Protein AF-A0A3G8M834-F1 (afdb_monomer_lite)

Sequence (206 aa):
MTRKPIHIEVAMPSGPAHYWREMMARPKGFTIREIALCSEGVAYKTVKRYVEFLKAGGFVVRIGAKRDGYALQAVYAVKKRQTKPPIKRPDPQRAPLTAREAMWNAIRALNQFTVIELAVSASTEERPVAQRTADHYVRALLHAGVLQTVSRPQTHEGHGSSPGVYRLVKSANTGPLAPKLCAAGFVFDPNSNRVIGDAVVSELRA

Secondary structure (DSSP, 8-state):
-PPPP-------S-HHHHHHHHHHT-TT-EEHHHHHHTSTT--HHHHHHHHHHHHHTTSEEEEEEEEETTEEEEEEEESS--SSPP-----TTTSPPPHHHHHHHHHHH-SSB-HHHHHHHH-BTTB---HHHHHHHHHHHHHTTSEEEEE--EEETTTEEEPPEEEE-GGG---SSPPEEPTTS-EEETTTTEEES---------

Structure (mmCIF, N/CA/C/O backbone):
data_AF-A0A3G8M834-F1
#
_entry.id   AF-A0A3G8M834-F1
#
loop_
_atom_site.group_PDB
_atom_site.id
_atom_site.type_symbol
_atom_site.label_atom_id
_atom_site.label_alt_id
_atom_site.label_comp_id
_atom_site.label_asym_id
_atom_site.label_entity_id
_atom_site.label_seq_id
_atom_site.pdbx_PDB_ins_code
_atom_site.Cartn_x
_atom_site.Cartn_y
_atom_site.Cartn_z
_atom_site.occupancy
_atom_site.B_iso_or_equiv
_atom_site.auth_seq_id
_atom_site.auth_comp_id
_atom_site.auth_asym_id
_atom_site.auth_atom_id
_atom_site.pdbx_PDB_model_num
ATOM 1 N N . MET A 1 1 ? -28.033 -22.707 -3.148 1.00 39.25 1 MET A N 1
ATOM 2 C CA . MET A 1 1 ? -26.907 -22.972 -4.073 1.00 39.25 1 MET A CA 1
ATOM 3 C C . MET A 1 1 ? -26.062 -21.711 -4.191 1.00 39.25 1 MET A C 1
ATOM 5 O O . MET A 1 1 ? -26.522 -20.731 -4.762 1.00 39.25 1 MET A O 1
ATOM 9 N N . THR A 1 2 ? -24.877 -21.687 -3.583 1.00 35.84 2 THR A N 1
ATOM 10 C CA . THR A 1 2 ? -23.957 -20.537 -3.584 1.00 35.84 2 THR A CA 1
ATOM 11 C C . THR A 1 2 ? -23.261 -20.436 -4.939 1.00 35.84 2 THR A C 1
ATOM 13 O O . THR A 1 2 ? -22.567 -21.362 -5.357 1.00 35.84 2 THR A O 1
ATOM 16 N N . ARG A 1 3 ? -23.472 -19.330 -5.662 1.00 39.59 3 ARG A N 1
ATOM 17 C CA . ARG A 1 3 ? -22.807 -19.097 -6.950 1.00 39.59 3 ARG A CA 1
ATOM 18 C C . ARG A 1 3 ? -21.319 -18.845 -6.707 1.00 39.59 3 ARG A C 1
ATOM 20 O O . ARG A 1 3 ? -20.954 -17.986 -5.909 1.00 39.59 3 ARG A O 1
ATOM 27 N N . LYS A 1 4 ? -20.473 -19.620 -7.387 1.00 36.22 4 LYS A N 1
ATOM 28 C CA . LYS A 1 4 ? -19.015 -19.481 -7.352 1.00 36.22 4 LYS A CA 1
ATOM 29 C C . LYS A 1 4 ? -18.646 -18.106 -7.935 1.00 36.22 4 LYS A C 1
ATOM 31 O O . LYS A 1 4 ? -19.138 -17.790 -9.020 1.00 36.22 4 LYS A O 1
ATOM 36 N N . PRO A 1 5 ? -17.840 -17.282 -7.246 1.00 41.97 5 PRO A N 1
ATOM 37 C CA . PRO A 1 5 ? -17.449 -15.979 -7.767 1.00 41.97 5 PRO A CA 1
ATOM 38 C C . PRO A 1 5 ? -16.699 -16.145 -9.093 1.00 41.97 5 PRO A C 1
ATOM 40 O O . PRO A 1 5 ? -15.819 -16.999 -9.221 1.00 41.97 5 PRO A O 1
ATOM 43 N N . ILE A 1 6 ? -17.077 -15.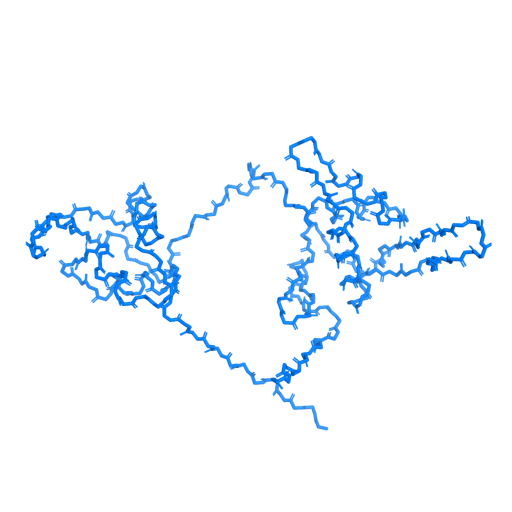338 -10.084 1.00 42.75 6 ILE A N 1
ATOM 44 C CA . ILE A 1 6 ? -16.408 -15.272 -11.383 1.00 42.75 6 ILE A CA 1
ATOM 45 C C . ILE A 1 6 ? -15.366 -14.163 -11.286 1.00 42.75 6 ILE A C 1
ATOM 47 O O . ILE A 1 6 ? -15.697 -12.991 -11.117 1.00 42.75 6 ILE A O 1
ATOM 51 N N . HIS A 1 7 ? -14.097 -14.545 -11.369 1.00 43.53 7 HIS A N 1
ATOM 52 C CA . HIS A 1 7 ? -12.990 -13.604 -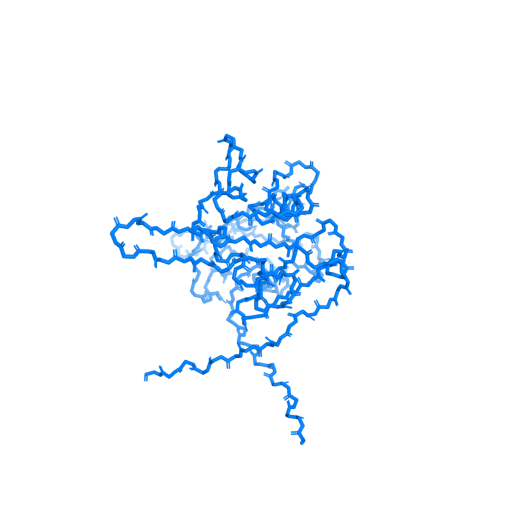11.442 1.00 43.53 7 HIS A CA 1
ATOM 53 C C . HIS A 1 7 ? -12.857 -13.119 -12.887 1.00 43.53 7 HIS A C 1
ATOM 55 O O . HIS A 1 7 ? -12.438 -13.879 -13.756 1.00 43.53 7 HIS A O 1
ATOM 61 N N . ILE A 1 8 ? -13.225 -11.863 -13.142 1.00 41.19 8 ILE A N 1
ATOM 62 C CA . ILE A 1 8 ? -12.969 -11.204 -14.425 1.00 41.19 8 ILE A CA 1
ATOM 63 C C . ILE A 1 8 ? -11.700 -10.372 -14.254 1.00 41.19 8 ILE A C 1
ATOM 65 O O . ILE A 1 8 ? -11.714 -9.304 -13.643 1.00 41.19 8 ILE A O 1
ATOM 69 N N . GLU A 1 9 ? -10.580 -10.891 -14.747 1.00 44.22 9 GLU A N 1
ATOM 70 C CA . GLU A 1 9 ? -9.310 -10.173 -14.756 1.00 44.22 9 GLU A CA 1
ATOM 71 C C . GLU A 1 9 ? -9.261 -9.290 -16.011 1.00 44.22 9 GLU A C 1
ATOM 73 O O . GLU A 1 9 ? -8.928 -9.744 -17.104 1.00 44.22 9 GLU A O 1
ATOM 78 N N . VAL A 1 10 ? -9.634 -8.014 -15.874 1.00 45.09 10 VAL A N 1
ATOM 79 C CA . VAL A 1 10 ? -9.429 -7.021 -16.939 1.00 45.09 10 VAL A CA 1
ATOM 80 C C . VAL A 1 10 ? -7.959 -6.610 -16.903 1.00 45.09 10 VAL A C 1
ATOM 82 O O . VAL A 1 10 ? -7.568 -5.648 -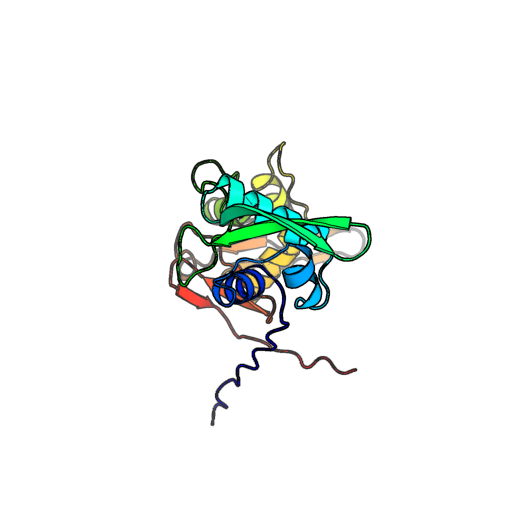16.239 1.00 45.09 10 VAL A O 1
ATOM 85 N N . ALA A 1 11 ? -7.111 -7.391 -17.567 1.00 55.41 11 ALA A N 1
ATOM 86 C CA . ALA A 1 11 ? -5.703 -7.063 -17.721 1.00 55.41 11 ALA A CA 1
ATOM 87 C C . ALA A 1 11 ? -5.554 -5.942 -18.757 1.00 55.41 11 ALA A C 1
ATOM 89 O O . ALA A 1 11 ? -5.342 -6.201 -19.939 1.00 55.41 11 ALA A O 1
ATOM 90 N N . MET A 1 12 ? -5.637 -4.687 -18.309 1.00 64.06 12 MET A N 1
ATOM 91 C CA . MET A 1 12 ? -5.131 -3.573 -19.110 1.00 64.06 12 MET A CA 1
ATOM 92 C C . MET A 1 12 ? -3.648 -3.850 -19.405 1.00 64.06 12 MET A C 1
ATOM 94 O O . MET A 1 12 ? -2.910 -4.188 -18.470 1.00 64.06 12 MET A O 1
ATOM 98 N N . PRO A 1 13 ? -3.180 -3.730 -20.659 1.00 80.19 13 PRO A N 1
ATOM 99 C CA . PRO A 1 13 ? -1.780 -3.943 -21.014 1.00 80.19 13 PRO A CA 1
ATOM 100 C C . PRO A 1 13 ? -0.932 -2.771 -20.494 1.00 80.19 13 PRO A C 1
ATOM 102 O O . PRO A 1 13 ? -0.476 -1.911 -21.241 1.00 80.19 13 PRO A O 1
ATOM 105 N N . SER A 1 14 ? -0.761 -2.682 -19.175 1.00 82.19 14 SER A N 1
ATOM 106 C CA . SER A 1 14 ? -0.067 -1.592 -18.494 1.00 82.19 14 SER A CA 1
ATOM 107 C C . SER A 1 14 ? 0.603 -2.059 -17.195 1.00 82.19 14 SER A C 1
ATOM 109 O O . SER A 1 14 ? 0.390 -3.164 -16.691 1.00 82.19 14 SER A O 1
ATOM 111 N N . GLY A 1 15 ? 1.491 -1.220 -16.660 1.00 87.56 15 GLY A N 1
ATOM 112 C CA . GLY A 1 15 ? 2.216 -1.490 -15.420 1.00 87.56 15 GLY A CA 1
ATOM 113 C C . GLY A 1 15 ? 3.437 -2.421 -15.555 1.00 87.56 15 GLY A C 1
ATOM 114 O O . GLY A 1 15 ? 3.719 -2.968 -16.622 1.00 87.56 15 GLY A O 1
ATOM 115 N N . PRO A 1 16 ? 4.199 -2.615 -14.456 1.00 90.31 16 PRO A N 1
ATOM 116 C CA . PRO A 1 16 ? 5.487 -3.319 -14.472 1.00 90.31 16 PRO A CA 1
ATOM 117 C C . PRO A 1 16 ? 5.443 -4.748 -15.025 1.00 90.31 16 PRO A C 1
ATOM 119 O O . PRO A 1 16 ? 6.388 -5.176 -15.683 1.00 90.31 16 PRO A O 1
ATOM 122 N N . ALA A 1 17 ? 4.358 -5.487 -14.770 1.00 89.62 17 ALA A N 1
ATOM 123 C CA . ALA A 1 17 ? 4.196 -6.852 -15.265 1.00 89.62 17 ALA A CA 1
ATOM 124 C C . ALA A 1 17 ? 4.075 -6.901 -16.793 1.00 89.62 17 ALA A C 1
ATOM 126 O O . ALA A 1 17 ? 4.702 -7.751 -17.427 1.00 89.62 17 ALA A O 1
ATOM 127 N N . HIS A 1 18 ? 3.320 -5.966 -17.375 1.00 91.25 18 HIS A N 1
ATOM 128 C CA . HIS A 1 18 ? 3.200 -5.811 -18.821 1.00 91.25 18 HIS A CA 1
ATOM 129 C C . HIS A 1 18 ? 4.530 -5.386 -19.444 1.00 91.25 18 HIS A C 1
ATOM 131 O O . HIS A 1 18 ? 5.063 -6.089 -20.299 1.00 91.25 18 HIS A O 1
ATOM 137 N N . TYR A 1 19 ? 5.137 -4.308 -18.933 1.00 94.50 19 TYR A N 1
ATOM 138 C CA . TYR A 1 19 ? 6.405 -3.791 -19.461 1.00 94.50 19 TYR A CA 1
ATOM 139 C C . TYR A 1 19 ? 7.490 -4.869 -19.479 1.00 94.50 19 TYR A C 1
ATOM 141 O O . TYR A 1 19 ? 8.208 -5.021 -20.462 1.00 94.50 19 TYR A O 1
ATOM 149 N N . TRP A 1 20 ? 7.607 -5.637 -18.393 1.00 94.69 20 TRP A N 1
ATOM 150 C CA . TRP A 1 20 ? 8.612 -6.686 -18.270 1.00 94.69 20 TRP A CA 1
ATOM 151 C C . TRP A 1 20 ? 8.401 -7.829 -19.266 1.00 94.69 20 TRP A C 1
ATOM 153 O O . TRP A 1 20 ? 9.364 -8.301 -19.870 1.00 94.69 20 TRP A O 1
ATOM 163 N N . ARG A 1 21 ? 7.147 -8.245 -19.477 1.00 93.81 21 ARG A N 1
ATOM 164 C CA . ARG A 1 21 ? 6.784 -9.255 -20.479 1.00 93.81 21 ARG A CA 1
ATOM 165 C C . ARG A 1 21 ? 7.188 -8.803 -21.881 1.00 93.81 21 ARG A C 1
ATOM 167 O O . ARG A 1 21 ? 7.858 -9.546 -22.595 1.00 93.81 21 ARG A O 1
ATOM 174 N N . GLU A 1 22 ? 6.868 -7.559 -22.222 1.00 94.94 22 GLU A N 1
ATOM 175 C CA . GLU A 1 22 ? 7.210 -6.944 -23.506 1.00 94.94 22 GLU A CA 1
ATOM 176 C C . GLU A 1 22 ? 8.731 -6.838 -23.714 1.00 94.94 22 GLU A C 1
ATOM 178 O O . GLU A 1 22 ? 9.244 -7.139 -24.794 1.00 94.94 22 GLU A O 1
ATOM 183 N N . MET A 1 23 ? 9.488 -6.480 -22.675 1.00 95.81 23 MET A N 1
ATOM 184 C CA . MET A 1 23 ? 10.957 -6.470 -22.727 1.00 95.81 23 MET A CA 1
ATOM 185 C C . MET A 1 23 ? 11.531 -7.878 -22.934 1.00 95.81 23 MET A C 1
ATOM 187 O O . MET A 1 23 ? 12.443 -8.070 -23.738 1.00 95.81 23 MET A O 1
ATOM 191 N N . MET A 1 24 ? 10.992 -8.878 -22.232 1.00 94.38 24 MET A N 1
ATOM 192 C CA . MET A 1 24 ? 11.433 -10.276 -22.303 1.00 94.38 24 MET A CA 1
ATOM 193 C C . MET A 1 24 ? 11.173 -10.921 -23.671 1.00 94.38 24 MET A C 1
ATOM 195 O O . MET A 1 24 ? 11.957 -11.782 -24.092 1.00 94.38 24 MET A O 1
ATOM 199 N N . ALA A 1 25 ? 10.115 -10.488 -24.363 1.00 93.88 25 ALA A N 1
ATOM 200 C CA . ALA A 1 25 ? 9.746 -10.933 -25.706 1.00 93.88 25 ALA A CA 1
ATOM 201 C C . ALA A 1 25 ? 10.648 -10.363 -26.822 1.00 93.88 25 ALA A C 1
ATOM 203 O O . ALA A 1 25 ? 10.555 -10.800 -27.967 1.00 93.88 25 ALA A O 1
ATOM 204 N N . ARG A 1 26 ? 11.543 -9.410 -26.515 1.00 94.12 26 ARG A N 1
ATOM 205 C CA . ARG A 1 26 ? 12.408 -8.726 -27.496 1.00 94.12 26 ARG A CA 1
ATOM 206 C C . ARG A 1 26 ? 13.893 -9.075 -27.290 1.00 94.12 26 ARG A C 1
ATOM 208 O O . ARG A 1 26 ? 14.635 -8.293 -26.694 1.00 94.12 26 ARG A O 1
ATOM 215 N N . PRO A 1 27 ? 14.377 -10.229 -27.796 1.00 86.44 27 PRO A N 1
ATOM 216 C CA . PRO A 1 27 ? 15.758 -10.681 -27.579 1.00 86.44 27 PRO A CA 1
ATOM 217 C C . PRO A 1 27 ? 16.812 -9.786 -28.248 1.00 86.44 27 PRO A C 1
ATOM 219 O O . PRO A 1 27 ? 17.928 -9.689 -27.752 1.00 86.44 27 PRO A O 1
ATOM 222 N N . LYS A 1 28 ? 16.453 -9.085 -29.333 1.00 90.75 28 LYS A N 1
ATOM 223 C CA . LYS A 1 28 ? 17.328 -8.124 -30.034 1.00 90.75 28 LYS A CA 1
ATOM 224 C C . LYS A 1 28 ? 17.446 -6.767 -29.318 1.00 90.75 28 LYS A C 1
ATOM 226 O O . LYS A 1 28 ? 18.140 -5.876 -29.797 1.00 90.75 28 LYS A O 1
ATOM 231 N N . GLY A 1 29 ? 16.771 -6.611 -28.180 1.00 94.31 29 GLY A N 1
ATOM 232 C CA . GLY A 1 29 ? 16.677 -5.364 -27.436 1.00 94.31 29 GLY A CA 1
ATOM 233 C C . GLY A 1 29 ? 15.420 -4.558 -27.759 1.00 94.31 29 GLY A C 1
ATOM 234 O O . GLY A 1 29 ? 14.664 -4.866 -28.678 1.00 94.31 29 GLY A O 1
ATOM 235 N N . PHE A 1 30 ? 15.188 -3.532 -26.949 1.00 96.38 30 PHE A N 1
ATOM 236 C CA . PHE A 1 30 ? 14.009 -2.676 -26.977 1.00 96.38 30 PHE A CA 1
ATOM 237 C C . PHE A 1 30 ? 14.387 -1.226 -26.660 1.00 96.38 30 PHE A C 1
ATOM 239 O O . PHE A 1 30 ? 15.378 -0.943 -25.986 1.00 96.38 30 PHE A O 1
ATOM 246 N N . THR A 1 31 ? 13.565 -0.293 -27.114 1.00 96.50 31 THR A N 1
ATOM 247 C CA . THR A 1 31 ? 13.597 1.117 -26.717 1.00 96.50 31 THR A CA 1
ATOM 248 C C . THR A 1 31 ? 12.485 1.402 -25.715 1.00 96.50 31 THR A C 1
ATOM 250 O O . THR A 1 31 ? 11.462 0.719 -25.677 1.00 96.50 31 THR A O 1
ATOM 253 N N . ILE A 1 32 ? 12.651 2.451 -24.907 1.00 96.38 32 ILE A N 1
ATOM 254 C CA . ILE A 1 32 ? 11.602 2.895 -23.972 1.00 96.38 32 ILE A CA 1
ATOM 255 C C . ILE A 1 32 ? 10.324 3.264 -24.742 1.00 96.38 32 ILE A C 1
ATOM 257 O O . ILE A 1 32 ? 9.224 2.992 -24.267 1.00 96.38 32 ILE A O 1
ATOM 261 N N . ARG A 1 33 ? 10.468 3.841 -25.944 1.00 94.25 33 ARG A N 1
ATOM 262 C CA . ARG A 1 33 ? 9.345 4.229 -26.801 1.00 94.25 33 ARG A CA 1
ATOM 263 C C . ARG A 1 33 ? 8.528 3.027 -27.266 1.00 94.25 33 ARG A C 1
ATOM 265 O O . ARG A 1 33 ? 7.312 3.079 -27.157 1.00 94.25 33 ARG A O 1
ATOM 272 N N . GLU A 1 34 ? 9.167 1.949 -27.718 1.00 94.44 34 GLU A N 1
ATOM 273 C CA . GLU A 1 34 ? 8.460 0.721 -28.119 1.00 94.44 34 GLU A CA 1
ATOM 274 C C . GLU A 1 34 ? 7.629 0.143 -26.972 1.00 94.44 34 GLU A C 1
ATOM 276 O O . GLU A 1 34 ? 6.476 -0.212 -27.183 1.00 94.44 34 GLU A O 1
ATOM 281 N N . ILE A 1 35 ? 8.184 0.118 -25.754 1.00 95.44 35 ILE A N 1
ATOM 282 C CA . ILE A 1 35 ? 7.453 -0.354 -24.569 1.00 95.44 35 ILE A CA 1
ATOM 283 C C . ILE A 1 35 ? 6.303 0.597 -24.206 1.00 95.44 35 ILE A C 1
ATOM 285 O O . ILE A 1 35 ? 5.228 0.150 -23.819 1.00 95.44 35 ILE A O 1
ATOM 289 N N . ALA A 1 36 ? 6.501 1.911 -24.330 1.00 93.44 36 ALA A N 1
ATOM 290 C CA . ALA A 1 36 ? 5.445 2.887 -24.071 1.00 93.44 36 ALA A CA 1
ATOM 291 C C . ALA A 1 36 ? 4.299 2.796 -25.090 1.00 93.44 36 ALA A C 1
ATOM 293 O O . ALA A 1 36 ? 3.146 2.899 -24.695 1.00 93.44 36 ALA A O 1
ATOM 294 N N . LEU A 1 37 ? 4.598 2.564 -26.371 1.00 91.69 37 LEU A N 1
ATOM 295 C CA . LEU A 1 37 ? 3.590 2.455 -27.431 1.00 91.69 37 LEU A CA 1
ATOM 296 C C . LEU A 1 37 ? 2.732 1.193 -27.324 1.00 91.69 37 LEU A C 1
ATOM 298 O O . LEU A 1 37 ? 1.572 1.226 -27.714 1.00 91.69 37 LEU A O 1
ATOM 302 N N . CYS A 1 38 ? 3.272 0.096 -26.792 1.00 90.44 38 CYS A N 1
ATOM 303 C CA . CYS A 1 38 ? 2.489 -1.110 -26.530 1.00 90.44 38 CYS A CA 1
ATOM 304 C C . CYS A 1 38 ? 1.803 -1.095 -25.155 1.00 90.44 38 CYS A C 1
ATOM 306 O O . CYS A 1 38 ? 1.302 -2.134 -24.734 1.00 90.44 38 CYS A O 1
ATOM 308 N N . SER A 1 39 ? 1.824 0.031 -24.429 1.00 90.00 39 SER A N 1
ATOM 309 C CA . SER A 1 39 ? 1.227 0.160 -23.097 1.00 90.00 39 SER A CA 1
ATOM 310 C C . SER A 1 39 ? 0.041 1.123 -23.106 1.00 90.00 39 SER A C 1
ATOM 312 O O . SER A 1 39 ? 0.192 2.292 -23.452 1.00 90.00 39 SER A O 1
ATOM 314 N N . GLU A 1 40 ? -1.130 0.670 -22.664 1.00 85.31 40 GLU A N 1
ATOM 315 C CA . GLU A 1 40 ? -2.337 1.504 -22.651 1.00 85.31 40 GLU A CA 1
ATOM 316 C C . GLU A 1 40 ? -2.407 2.427 -21.429 1.00 85.31 40 GLU A C 1
ATOM 318 O O . GLU A 1 40 ? -2.152 2.010 -20.299 1.00 85.31 40 GLU A O 1
ATOM 323 N N . GLY A 1 41 ? -2.786 3.691 -21.650 1.00 81.75 41 GLY A N 1
ATOM 324 C CA . GLY A 1 41 ? -3.068 4.654 -20.576 1.00 81.75 41 GLY A CA 1
ATOM 325 C C . GLY A 1 41 ? -1.847 5.100 -19.761 1.00 81.75 41 GLY A C 1
ATOM 326 O O . GLY A 1 41 ? -1.998 5.590 -18.643 1.00 81.75 41 GLY A O 1
ATOM 327 N N . VAL A 1 42 ? -0.626 4.931 -20.283 1.00 86.06 42 VAL A N 1
ATOM 328 C CA . VAL A 1 42 ? 0.618 5.196 -19.545 1.00 86.06 42 VAL A CA 1
ATOM 329 C C . VAL A 1 42 ? 1.461 6.269 -20.230 1.00 86.06 42 VAL A C 1
ATOM 331 O O . VAL A 1 42 ? 1.814 6.169 -21.401 1.00 86.06 42 VAL A O 1
ATOM 334 N N . ALA A 1 43 ? 1.898 7.266 -19.460 1.00 89.75 43 ALA A N 1
ATOM 335 C CA . ALA A 1 43 ? 2.854 8.261 -19.935 1.00 89.75 43 ALA A CA 1
ATOM 336 C C . ALA A 1 43 ? 4.265 7.670 -20.141 1.00 89.75 43 ALA A C 1
ATOM 338 O O . ALA A 1 43 ? 4.783 6.948 -19.284 1.00 89.75 43 ALA A O 1
ATOM 339 N N . TYR A 1 44 ? 4.964 8.092 -21.203 1.00 93.06 44 TYR A N 1
ATOM 340 C CA . TYR A 1 44 ? 6.356 7.702 -21.499 1.00 93.06 44 TYR A CA 1
ATOM 341 C C . TYR A 1 44 ? 7.296 7.826 -20.287 1.00 93.06 44 TYR A C 1
ATOM 343 O O . TYR A 1 44 ? 8.127 6.954 -20.034 1.00 93.06 44 TYR A O 1
ATOM 351 N N . LYS A 1 45 ? 7.142 8.896 -19.492 1.00 95.12 45 LYS A N 1
ATOM 352 C CA . LYS A 1 45 ? 7.959 9.157 -18.295 1.00 95.12 45 LYS A CA 1
ATOM 353 C C . LYS A 1 45 ? 7.853 8.035 -17.254 1.00 95.12 45 LYS A C 1
ATOM 355 O O . LYS A 1 45 ? 8.839 7.746 -16.576 1.00 95.12 45 LYS A O 1
ATOM 360 N N . THR A 1 46 ? 6.696 7.384 -17.149 1.00 92.81 46 THR A N 1
ATOM 361 C CA . THR A 1 46 ? 6.469 6.247 -16.246 1.00 92.81 46 THR A CA 1
ATOM 362 C C . THR A 1 46 ? 7.280 5.033 -16.687 1.00 92.81 46 THR A C 1
ATOM 364 O O . THR A 1 46 ? 8.008 4.454 -15.879 1.00 92.81 46 THR A O 1
ATOM 367 N N . VAL A 1 47 ? 7.230 4.694 -17.979 1.00 95.75 47 VAL A N 1
ATOM 368 C CA . VAL A 1 47 ? 8.022 3.594 -18.555 1.00 95.75 47 VAL A CA 1
ATOM 369 C C . VAL A 1 47 ? 9.517 3.899 -18.459 1.00 95.75 47 VAL A C 1
ATOM 371 O O . VAL A 1 47 ? 10.291 3.046 -18.029 1.00 95.75 47 VAL A O 1
ATOM 374 N N . LYS A 1 48 ? 9.925 5.139 -18.761 1.00 96.12 48 LYS A N 1
ATOM 375 C CA . LYS A 1 48 ? 11.311 5.606 -18.614 1.00 96.12 48 LYS A CA 1
ATOM 376 C C . LYS A 1 48 ? 11.833 5.389 -17.195 1.00 96.12 48 LYS A C 1
ATOM 378 O O . LYS A 1 48 ? 12.866 4.747 -17.029 1.00 96.12 48 LYS A O 1
ATOM 383 N N . ARG A 1 49 ? 11.102 5.858 -16.177 1.00 95.75 49 ARG A N 1
ATOM 384 C CA . ARG A 1 49 ? 11.486 5.692 -14.766 1.00 95.75 49 ARG A CA 1
ATOM 385 C C . ARG A 1 49 ? 11.619 4.214 -14.388 1.00 95.75 49 ARG A C 1
ATOM 387 O O . ARG A 1 49 ? 12.525 3.854 -13.639 1.00 95.75 49 ARG A O 1
ATOM 394 N N . TYR A 1 50 ? 10.740 3.357 -14.907 1.00 95.56 50 TYR A N 1
ATOM 395 C CA . TYR A 1 50 ? 10.828 1.918 -14.671 1.00 95.56 50 TYR A CA 1
ATOM 396 C C . TYR A 1 50 ? 12.082 1.302 -15.310 1.00 95.56 50 TYR A C 1
ATOM 398 O O . TYR A 1 50 ? 12.822 0.592 -14.634 1.00 95.56 50 TYR A O 1
ATOM 406 N N . VAL A 1 51 ? 12.385 1.626 -16.571 1.00 96.38 51 VAL A N 1
ATOM 407 C CA . VAL A 1 51 ? 13.599 1.149 -17.260 1.00 96.38 51 VAL A CA 1
ATOM 408 C C . VAL A 1 51 ? 14.875 1.665 -16.586 1.00 96.38 51 VAL A C 1
ATOM 410 O O . VAL A 1 51 ? 15.844 0.920 -16.456 1.00 96.38 51 VAL A O 1
ATOM 413 N N . GLU A 1 52 ? 14.884 2.907 -16.100 1.00 96.00 52 GLU A N 1
ATOM 414 C CA . GLU A 1 52 ? 15.997 3.466 -15.321 1.00 96.00 52 GLU A CA 1
ATOM 415 C C . GLU A 1 52 ? 16.211 2.714 -14.003 1.00 96.00 52 GLU A C 1
ATOM 417 O O . GLU A 1 52 ? 17.348 2.379 -13.671 1.00 96.00 52 GLU A O 1
ATOM 422 N N . PHE A 1 53 ? 15.131 2.372 -13.293 1.00 95.19 53 PHE A N 1
ATOM 423 C CA . PHE A 1 53 ? 15.188 1.506 -12.113 1.00 95.19 53 PHE A CA 1
ATOM 424 C C . PHE A 1 53 ? 15.775 0.126 -12.448 1.00 95.19 53 PHE A C 1
ATOM 426 O O . PHE A 1 53 ? 16.679 -0.344 -11.756 1.00 95.19 53 PHE A O 1
ATOM 433 N N . LEU A 1 54 ? 15.316 -0.505 -13.532 1.00 96.31 54 LEU A N 1
ATOM 434 C CA . LEU A 1 54 ? 15.838 -1.798 -13.973 1.00 96.31 54 LEU A CA 1
ATOM 435 C C . LEU A 1 54 ? 17.324 -1.721 -14.340 1.00 96.31 54 LEU A C 1
ATOM 437 O O . LEU A 1 54 ? 18.078 -2.646 -14.037 1.00 96.31 54 LEU A O 1
ATOM 441 N N . LYS A 1 55 ? 17.751 -0.624 -14.975 1.00 96.44 55 LYS A N 1
ATOM 442 C CA . LYS A 1 55 ? 19.153 -0.378 -15.326 1.00 96.44 55 LYS A CA 1
ATOM 443 C C . LYS A 1 55 ? 20.004 -0.230 -14.067 1.00 96.44 55 LYS A C 1
ATOM 445 O O . LYS A 1 55 ? 21.041 -0.877 -13.966 1.00 96.44 55 LYS A O 1
ATOM 450 N N . ALA A 1 56 ? 19.554 0.575 -13.103 1.00 94.00 56 ALA A N 1
ATOM 451 C CA . ALA A 1 56 ? 20.242 0.765 -11.828 1.00 94.00 56 ALA A CA 1
ATOM 452 C C . ALA A 1 56 ? 20.351 -0.546 -11.026 1.00 94.00 56 ALA A C 1
ATOM 454 O O . ALA A 1 56 ? 21.390 -0.819 -10.438 1.00 94.00 56 ALA A O 1
ATOM 455 N N . GLY A 1 57 ? 19.318 -1.397 -11.063 1.00 92.06 57 GLY A N 1
ATOM 456 C CA . GLY A 1 57 ? 19.340 -2.738 -10.460 1.00 92.06 57 GLY A CA 1
ATOM 457 C C . GLY A 1 57 ? 20.107 -3.800 -11.266 1.00 92.06 57 GLY A C 1
ATOM 458 O O . GLY A 1 57 ? 20.167 -4.963 -10.860 1.00 92.06 57 GLY A O 1
ATOM 459 N N . GLY A 1 58 ? 20.668 -3.443 -12.426 1.00 94.25 58 GLY A N 1
ATOM 460 C CA . GLY A 1 58 ? 21.406 -4.360 -13.298 1.00 94.25 58 GLY A CA 1
ATOM 461 C C . GLY A 1 58 ? 20.546 -5.444 -13.961 1.00 94.25 58 GLY A C 1
ATOM 462 O O . GLY A 1 58 ? 21.083 -6.469 -14.388 1.00 94.25 58 GLY A O 1
ATOM 463 N N . PHE A 1 59 ? 19.226 -5.251 -14.033 1.00 95.56 59 PHE A N 1
ATOM 464 C CA . PHE A 1 59 ? 18.293 -6.156 -14.714 1.00 95.56 59 PHE A CA 1
ATOM 465 C C . PHE A 1 59 ? 18.299 -5.952 -16.229 1.00 95.56 59 PHE A C 1
ATOM 467 O O . PHE A 1 59 ? 18.167 -6.919 -16.979 1.00 95.56 59 PHE A O 1
ATOM 474 N N . VAL A 1 60 ? 18.487 -4.710 -16.677 1.00 97.00 60 VAL A N 1
ATOM 475 C CA . VAL A 1 60 ? 18.648 -4.346 -18.092 1.00 97.00 60 VAL A CA 1
ATOM 476 C C . VAL A 1 60 ? 19.948 -3.575 -18.287 1.00 97.00 60 VAL A C 1
ATOM 478 O O . VAL A 1 60 ? 20.459 -2.940 -17.366 1.00 97.00 60 VAL A O 1
ATOM 481 N N . VAL A 1 61 ? 20.480 -3.609 -19.502 1.00 97.31 61 VAL A N 1
ATOM 482 C CA . VAL A 1 61 ? 21.700 -2.895 -19.889 1.00 97.31 61 VAL A CA 1
ATOM 483 C C . VAL A 1 61 ? 21.456 -2.138 -21.186 1.00 97.31 61 VAL A C 1
ATOM 485 O O . VAL A 1 61 ? 20.711 -2.606 -22.043 1.00 97.31 61 VAL A O 1
ATOM 488 N N . ARG A 1 62 ? 22.056 -0.954 -21.332 1.00 97.00 62 ARG A N 1
ATOM 489 C CA . ARG A 1 62 ? 22.047 -0.229 -22.607 1.00 97.00 62 ARG A CA 1
ATOM 490 C C . ARG A 1 62 ? 23.051 -0.903 -23.540 1.00 97.00 62 ARG A C 1
ATOM 492 O O . ARG A 1 62 ? 24.224 -0.968 -23.196 1.00 97.00 62 ARG A O 1
ATOM 499 N N . ILE A 1 63 ? 22.587 -1.369 -24.694 1.00 96.88 63 ILE A N 1
ATOM 500 C CA . ILE A 1 63 ? 23.404 -2.071 -25.697 1.00 96.88 63 ILE A CA 1
ATOM 501 C C . ILE A 1 63 ? 23.707 -1.214 -26.929 1.00 96.88 63 ILE A C 1
ATOM 503 O O . ILE A 1 63 ? 24.480 -1.618 -27.786 1.00 96.88 63 ILE A O 1
ATOM 507 N N . GLY A 1 64 ? 23.111 -0.024 -27.024 1.00 95.38 64 GLY A N 1
ATOM 508 C CA . GLY A 1 64 ? 23.405 0.906 -28.106 1.00 95.38 64 GLY A CA 1
ATOM 509 C C . GLY A 1 64 ? 22.391 2.033 -28.217 1.00 95.38 64 GLY A C 1
ATOM 510 O O . GLY A 1 64 ? 21.764 2.455 -27.233 1.00 95.38 64 GLY A O 1
ATOM 511 N N . ALA A 1 65 ? 22.243 2.528 -29.438 1.00 94.31 65 ALA A N 1
ATOM 512 C CA . ALA A 1 65 ? 21.215 3.473 -29.826 1.00 94.31 65 ALA A CA 1
ATOM 513 C C . ALA A 1 65 ? 20.799 3.223 -31.280 1.00 94.31 65 ALA A C 1
ATOM 515 O O . ALA A 1 65 ? 21.619 2.791 -32.087 1.00 94.31 65 ALA A O 1
ATOM 516 N N . LYS A 1 66 ? 19.539 3.503 -31.609 1.00 92.06 66 LYS A N 1
ATOM 517 C CA . LYS A 1 66 ? 19.026 3.474 -32.983 1.00 92.06 66 LYS A CA 1
ATOM 518 C C . LYS A 1 66 ? 18.294 4.773 -33.292 1.00 92.06 66 LYS A C 1
ATOM 520 O O . LYS A 1 66 ? 17.698 5.370 -32.393 1.00 92.06 66 LYS A O 1
ATOM 525 N N . ARG A 1 67 ? 18.348 5.222 -34.546 1.00 91.31 67 ARG A N 1
ATOM 526 C CA . ARG A 1 67 ? 17.525 6.350 -34.999 1.00 91.31 67 ARG A CA 1
ATOM 527 C C . ARG A 1 67 ? 16.078 5.886 -35.144 1.00 91.31 67 ARG A C 1
ATOM 529 O O . ARG A 1 67 ? 15.825 4.818 -35.691 1.00 91.31 67 ARG A O 1
ATOM 536 N N . ASP A 1 68 ? 15.160 6.694 -34.639 1.00 84.19 68 ASP A N 1
ATOM 537 C CA . ASP A 1 68 ? 13.716 6.558 -34.811 1.00 84.19 68 ASP A CA 1
ATOM 538 C C . ASP A 1 68 ? 13.190 7.941 -35.224 1.00 84.19 68 ASP A C 1
ATOM 540 O O . ASP A 1 68 ? 13.065 8.855 -34.402 1.00 84.19 68 ASP A O 1
ATOM 544 N N . GLY A 1 69 ? 13.041 8.138 -36.537 1.00 84.88 69 GLY A N 1
ATOM 545 C CA . GLY A 1 69 ? 12.880 9.460 -37.145 1.00 84.88 69 GLY A CA 1
ATOM 546 C C . GLY A 1 69 ? 14.083 10.377 -36.878 1.00 84.88 69 GLY A C 1
ATOM 547 O O . GLY A 1 69 ? 15.244 10.002 -37.076 1.00 84.88 69 GLY A O 1
ATOM 548 N N . TYR A 1 70 ? 13.808 11.594 -36.402 1.00 84.81 70 TYR A N 1
ATOM 549 C CA . TYR A 1 70 ? 14.837 12.567 -36.016 1.00 84.81 70 TYR A CA 1
ATOM 550 C C . TYR A 1 70 ? 15.455 12.290 -34.636 1.00 84.81 70 TYR A C 1
ATOM 552 O O . TYR A 1 70 ? 16.483 12.875 -34.302 1.00 84.81 70 TYR A O 1
ATOM 560 N N . ALA A 1 71 ? 14.865 11.398 -33.833 1.00 86.94 71 ALA A N 1
ATOM 561 C CA . ALA A 1 71 ? 15.315 11.133 -32.472 1.00 86.94 71 ALA A CA 1
ATOM 562 C C . ALA A 1 71 ? 16.271 9.934 -32.404 1.00 86.94 71 ALA A C 1
ATOM 564 O O . ALA A 1 71 ? 16.039 8.883 -33.003 1.00 86.94 71 ALA A O 1
ATOM 565 N N . LEU A 1 72 ? 17.329 10.064 -31.602 1.00 91.81 72 LEU A N 1
ATOM 566 C CA . LEU A 1 72 ? 18.195 8.945 -31.243 1.00 91.81 72 LEU A CA 1
ATOM 567 C C . LEU A 1 72 ? 17.640 8.250 -29.990 1.00 91.81 72 LEU A C 1
ATOM 569 O O . LEU A 1 72 ? 17.641 8.819 -28.900 1.00 91.81 72 LEU A O 1
ATOM 573 N N . GLN A 1 73 ? 17.172 7.011 -30.137 1.00 93.50 73 GLN A N 1
ATOM 574 C CA . GLN A 1 73 ? 16.606 6.213 -29.049 1.00 93.50 73 GLN A CA 1
ATOM 575 C C . GLN A 1 73 ? 17.656 5.253 -28.487 1.00 93.50 73 GLN A C 1
ATOM 577 O O . GLN A 1 73 ? 18.287 4.500 -29.228 1.00 93.50 73 GLN A O 1
ATOM 582 N N . ALA A 1 74 ? 17.835 5.239 -27.165 1.00 96.19 74 ALA A N 1
ATOM 583 C CA . ALA A 1 74 ? 18.687 4.250 -26.510 1.00 96.19 74 ALA A CA 1
ATOM 584 C C . ALA A 1 74 ? 18.056 2.851 -26.601 1.00 96.19 74 ALA A C 1
ATOM 586 O O . ALA A 1 74 ? 16.871 2.679 -26.309 1.00 96.19 74 ALA A O 1
ATOM 587 N N . VAL A 1 75 ? 18.867 1.859 -26.975 1.00 97.25 75 VAL A N 1
ATOM 588 C CA . VAL A 1 75 ? 18.457 0.451 -27.050 1.00 97.25 75 VAL A CA 1
ATOM 589 C C . VAL A 1 75 ? 18.956 -0.274 -25.806 1.00 97.25 75 VAL A C 1
ATOM 591 O O . VAL A 1 75 ? 20.132 -0.173 -25.443 1.00 97.25 75 VAL A O 1
ATOM 594 N N . TYR A 1 76 ? 18.056 -1.002 -25.158 1.00 97.94 76 TYR A N 1
ATOM 595 C CA . TYR A 1 76 ? 18.295 -1.774 -23.947 1.00 97.94 76 TYR A CA 1
ATOM 596 C C . TYR A 1 76 ? 18.057 -3.261 -24.203 1.00 97.94 76 TYR A C 1
ATOM 598 O O . TYR A 1 76 ? 17.220 -3.623 -25.020 1.00 97.94 76 TYR A O 1
ATOM 606 N N . ALA A 1 77 ? 18.757 -4.124 -23.476 1.00 96.94 77 ALA A N 1
ATOM 607 C CA . ALA A 1 77 ? 18.504 -5.560 -23.451 1.00 96.94 77 ALA A CA 1
ATOM 608 C C . ALA A 1 77 ? 18.332 -6.049 -22.012 1.00 96.94 77 ALA A C 1
ATOM 610 O O . ALA A 1 77 ? 18.923 -5.498 -21.078 1.00 96.94 77 ALA A O 1
ATOM 611 N N . VAL A 1 78 ? 17.527 -7.097 -21.833 1.00 96.62 78 VAL A N 1
ATOM 612 C CA . VAL A 1 78 ? 17.378 -7.774 -20.540 1.00 96.62 78 VAL A CA 1
ATOM 613 C C . VAL A 1 78 ? 18.647 -8.574 -20.253 1.00 96.62 78 VAL A C 1
ATOM 615 O O . VAL A 1 78 ? 18.963 -9.517 -20.971 1.00 96.62 78 VAL A O 1
ATOM 618 N N . LYS A 1 79 ? 19.359 -8.206 -19.184 1.00 94.88 79 LYS A N 1
ATOM 619 C CA . LYS A 1 79 ? 20.565 -8.898 -18.709 1.00 94.88 79 LYS A CA 1
ATOM 620 C C . LYS A 1 79 ? 20.215 -10.070 -17.791 1.00 94.88 79 LYS A C 1
ATOM 622 O O . LYS A 1 79 ? 20.820 -11.130 -17.891 1.00 94.88 79 LYS A O 1
ATOM 627 N N . LYS A 1 80 ? 19.238 -9.885 -16.896 1.00 91.56 80 LYS A N 1
ATOM 628 C CA . LYS A 1 80 ? 18.778 -10.908 -15.941 1.00 91.56 80 LYS A CA 1
ATOM 629 C C . LYS A 1 80 ? 17.355 -11.331 -16.288 1.00 91.56 80 LYS A C 1
ATOM 631 O O . LYS A 1 80 ? 16.402 -10.621 -15.972 1.00 91.56 80 LYS A O 1
ATOM 636 N N . ARG A 1 81 ? 17.213 -12.474 -16.962 1.00 90.69 81 ARG A N 1
ATOM 637 C CA . ARG A 1 81 ? 15.908 -13.041 -17.327 1.00 90.69 81 ARG A CA 1
ATOM 638 C C . ARG A 1 81 ? 15.277 -13.703 -16.103 1.00 90.69 81 ARG A C 1
ATOM 640 O O . ARG A 1 81 ? 15.878 -14.583 -15.501 1.00 90.69 81 ARG A O 1
ATOM 647 N N . GLN A 1 82 ? 14.070 -13.282 -15.744 1.00 89.69 82 GLN A N 1
ATOM 648 C CA . GLN A 1 82 ? 13.302 -13.849 -14.633 1.00 89.69 82 GLN A CA 1
ATOM 649 C C . GLN A 1 82 ? 11.803 -13.723 -14.906 1.00 89.69 82 GLN A C 1
ATOM 651 O O . GLN A 1 82 ? 11.375 -12.797 -15.591 1.00 89.69 82 GLN A O 1
ATOM 656 N N . THR A 1 83 ? 11.002 -14.639 -14.361 1.00 81.94 83 THR A N 1
ATOM 657 C CA . THR A 1 83 ? 9.551 -14.683 -14.611 1.00 81.94 83 THR A CA 1
ATOM 658 C C . THR A 1 83 ? 8.816 -13.514 -13.958 1.00 81.94 83 THR A C 1
ATOM 660 O O . THR A 1 83 ? 7.936 -12.911 -14.566 1.00 81.94 83 THR A O 1
ATOM 663 N N . LYS A 1 84 ? 9.181 -13.160 -12.718 1.00 84.81 84 LYS A N 1
ATOM 664 C CA . LYS A 1 84 ? 8.539 -12.061 -11.982 1.00 84.81 84 LYS A CA 1
ATOM 665 C C . LYS A 1 84 ? 9.191 -10.720 -12.348 1.00 84.81 84 LYS A C 1
ATOM 667 O O . LYS A 1 84 ? 10.422 -10.638 -12.310 1.00 84.81 84 LYS A O 1
ATOM 672 N N . PRO A 1 85 ? 8.412 -9.661 -12.639 1.00 89.25 85 PRO A N 1
ATOM 673 C CA . PRO A 1 85 ? 8.970 -8.344 -12.920 1.00 89.25 85 PRO A CA 1
ATOM 674 C C . PRO A 1 85 ? 9.732 -7.827 -11.694 1.00 89.25 85 PRO A C 1
ATOM 676 O O . PRO A 1 85 ? 9.207 -7.898 -10.575 1.00 89.25 85 PRO A O 1
ATOM 679 N N . PRO A 1 86 ? 10.949 -7.283 -11.858 1.00 91.62 86 PRO A N 1
ATOM 680 C CA . PRO A 1 86 ? 11.596 -6.565 -10.775 1.00 91.62 86 PRO A CA 1
ATOM 681 C C . PRO A 1 86 ? 10.729 -5.366 -10.392 1.00 91.62 86 PRO A C 1
ATOM 683 O O . PRO A 1 86 ? 10.308 -4.585 -11.248 1.00 91.62 86 PRO A O 1
ATOM 686 N N . ILE A 1 87 ? 10.456 -5.216 -9.104 1.00 88.81 87 ILE A N 1
ATOM 687 C CA . ILE A 1 87 ? 9.681 -4.104 -8.557 1.00 88.81 87 ILE A CA 1
ATOM 688 C C . ILE A 1 87 ? 10.478 -3.469 -7.430 1.00 88.81 87 ILE A C 1
ATOM 690 O O . ILE A 1 87 ? 11.089 -4.173 -6.624 1.00 88.81 87 ILE A O 1
ATOM 694 N N . LYS A 1 88 ? 10.485 -2.135 -7.372 1.00 80.31 88 LYS A N 1
ATOM 695 C CA . LYS A 1 88 ? 11.094 -1.422 -6.252 1.00 80.31 88 LYS A CA 1
ATOM 696 C C . LYS A 1 88 ? 10.238 -1.691 -5.020 1.00 80.31 88 LYS A C 1
ATOM 698 O O . LYS A 1 88 ? 9.121 -1.190 -4.923 1.00 80.31 88 LYS A O 1
ATOM 703 N N . ARG A 1 89 ? 10.754 -2.499 -4.100 1.00 68.88 89 ARG A N 1
ATOM 704 C CA . ARG A 1 89 ? 10.199 -2.619 -2.755 1.00 68.88 89 ARG A CA 1
ATOM 705 C C . ARG A 1 89 ? 11.007 -1.688 -1.855 1.00 68.88 89 ARG A C 1
ATOM 707 O O . ARG A 1 89 ? 12.235 -1.713 -1.950 1.00 68.88 89 ARG A O 1
ATOM 714 N N . PRO A 1 90 ? 10.363 -0.834 -1.049 1.00 62.59 90 PRO A N 1
ATOM 715 C CA . PRO A 1 90 ? 11.042 -0.220 0.082 1.00 62.59 90 PRO A CA 1
ATOM 716 C C . PRO A 1 90 ? 11.705 -1.319 0.917 1.00 62.59 90 PRO A C 1
ATOM 718 O O . PRO A 1 90 ? 11.152 -2.416 1.018 1.00 62.59 90 PRO A O 1
ATOM 721 N N . ASP A 1 91 ? 12.881 -1.037 1.473 1.00 61.91 91 ASP A N 1
ATOM 722 C CA . ASP A 1 91 ? 13.479 -1.910 2.480 1.00 61.91 91 ASP A CA 1
ATOM 723 C C . ASP A 1 91 ? 12.476 -2.037 3.640 1.00 61.91 91 ASP A C 1
ATOM 725 O O . ASP A 1 91 ? 12.174 -1.016 4.260 1.00 61.91 91 ASP A O 1
ATOM 729 N N . PRO A 1 92 ? 11.927 -3.233 3.921 1.00 57.78 92 PRO A N 1
ATOM 730 C CA . PRO A 1 92 ? 10.928 -3.408 4.971 1.00 57.78 92 PRO A CA 1
ATOM 731 C C . PRO A 1 92 ? 11.425 -2.946 6.343 1.00 57.78 92 PRO A C 1
ATOM 733 O O . PRO A 1 92 ? 10.619 -2.535 7.167 1.00 57.78 92 PRO A O 1
ATOM 736 N N . GLN A 1 93 ? 12.742 -2.987 6.575 1.00 58.91 93 GLN A N 1
ATOM 737 C CA . GLN A 1 93 ? 13.359 -2.625 7.850 1.00 58.91 93 GLN A CA 1
ATOM 738 C C . GLN A 1 93 ? 13.521 -1.108 8.026 1.00 58.91 93 GLN A C 1
ATOM 740 O O . GLN A 1 93 ? 13.596 -0.619 9.149 1.00 58.91 93 GLN A O 1
ATOM 745 N N . ARG A 1 94 ? 13.619 -0.363 6.916 1.00 59.44 94 ARG A N 1
ATOM 746 C CA . ARG A 1 94 ? 13.867 1.092 6.898 1.00 59.44 94 ARG A CA 1
ATOM 747 C C . ARG A 1 94 ? 12.681 1.899 6.382 1.00 59.44 94 ARG A C 1
ATOM 749 O O . ARG A 1 94 ? 12.726 3.126 6.390 1.00 59.44 94 ARG A O 1
ATOM 756 N N . ALA A 1 95 ? 11.643 1.234 5.885 1.00 66.31 95 ALA A N 1
ATOM 757 C CA . ALA A 1 95 ? 10.426 1.895 5.465 1.00 66.31 95 ALA A CA 1
ATOM 758 C C . ALA A 1 95 ? 9.645 2.317 6.713 1.00 66.31 95 ALA A C 1
ATOM 760 O O . ALA A 1 95 ? 9.336 1.472 7.554 1.00 66.31 95 ALA A O 1
ATOM 761 N N . PRO A 1 96 ? 9.304 3.603 6.849 1.00 71.31 96 PRO A N 1
ATOM 762 C CA . PRO A 1 96 ? 8.436 4.016 7.931 1.00 71.31 96 PRO A CA 1
ATOM 763 C C . PRO A 1 96 ? 7.062 3.355 7.756 1.00 71.31 96 PRO A C 1
ATOM 765 O O . PRO A 1 96 ? 6.601 3.163 6.625 1.00 71.31 96 PRO A O 1
ATOM 768 N N . LEU A 1 97 ? 6.418 3.016 8.877 1.00 81.38 97 LEU A N 1
ATOM 769 C CA . LEU A 1 97 ? 5.109 2.364 8.873 1.00 81.38 97 LEU A CA 1
ATOM 770 C C . LEU A 1 97 ? 4.123 3.144 8.001 1.00 81.38 97 LEU A C 1
ATOM 772 O O . LEU A 1 97 ? 4.029 4.376 8.059 1.00 81.38 97 LEU A O 1
ATOM 776 N N . THR A 1 98 ? 3.350 2.419 7.202 1.00 87.81 98 THR A N 1
ATOM 777 C CA . THR A 1 98 ? 2.192 2.999 6.529 1.00 87.81 98 THR A CA 1
ATOM 778 C C . THR A 1 98 ? 1.170 3.456 7.570 1.00 87.81 98 THR A C 1
ATOM 780 O O . THR A 1 98 ? 1.103 2.923 8.677 1.00 87.81 98 THR A O 1
ATOM 783 N N . ALA A 1 99 ? 0.305 4.408 7.207 1.00 90.69 99 ALA A N 1
ATOM 784 C CA . ALA A 1 99 ? -0.745 4.888 8.112 1.00 90.69 99 ALA A CA 1
ATOM 785 C C . ALA A 1 99 ? -1.624 3.744 8.660 1.00 90.69 99 ALA A C 1
ATOM 787 O O . ALA A 1 99 ? -2.033 3.780 9.814 1.00 90.69 99 ALA A O 1
ATOM 788 N N . ARG A 1 100 ? -1.887 2.699 7.859 1.00 93.56 100 ARG A N 1
ATOM 789 C CA . ARG A 1 100 ? -2.668 1.530 8.299 1.00 93.56 100 ARG A CA 1
ATOM 790 C C . ARG A 1 100 ? -1.906 0.647 9.283 1.00 93.56 100 ARG A C 1
ATOM 792 O O . ARG A 1 100 ? -2.517 0.154 10.222 1.00 93.56 100 ARG A O 1
ATOM 799 N N . GLU A 1 101 ? -0.602 0.466 9.090 1.00 93.81 101 GLU A N 1
ATOM 800 C CA . GLU A 1 101 ? 0.245 -0.272 10.034 1.00 93.81 101 GLU A CA 1
ATOM 801 C C . GLU A 1 101 ? 0.369 0.473 11.364 1.00 93.81 101 GLU A C 1
ATOM 803 O O . GLU A 1 101 ? 0.183 -0.132 12.415 1.00 93.81 101 GLU A O 1
ATOM 808 N N . ALA A 1 102 ? 0.575 1.793 11.326 1.00 95.00 102 ALA A N 1
ATOM 809 C CA . ALA A 1 102 ? 0.589 2.626 12.525 1.00 95.00 102 ALA A CA 1
ATOM 810 C C . ALA A 1 102 ? -0.754 2.567 13.277 1.00 95.00 102 ALA A C 1
ATOM 812 O O . ALA A 1 102 ? -0.778 2.303 14.478 1.00 95.00 102 ALA A O 1
ATOM 813 N N . MET A 1 103 ? -1.881 2.715 12.566 1.00 97.25 103 MET A N 1
ATOM 814 C CA . MET A 1 103 ? -3.214 2.568 13.161 1.00 97.25 103 MET A CA 1
ATOM 815 C C . MET A 1 103 ? -3.447 1.167 13.725 1.00 97.25 103 MET A C 1
ATOM 817 O O . MET A 1 103 ? -4.015 1.039 14.800 1.00 97.25 103 MET A O 1
ATOM 821 N N . TRP A 1 104 ? -3.016 0.107 13.042 1.00 97.31 104 TRP A N 1
ATOM 822 C CA . TRP A 1 104 ? -3.181 -1.255 13.549 1.00 97.31 104 TRP A CA 1
ATOM 823 C C . TRP A 1 104 ? -2.385 -1.501 14.831 1.00 97.31 104 TRP A C 1
ATOM 825 O O . TRP A 1 104 ? -2.910 -2.082 15.780 1.00 97.31 104 TRP A O 1
ATOM 835 N N . ASN A 1 105 ? -1.151 -1.000 14.892 1.00 96.06 105 ASN A N 1
ATOM 836 C CA . ASN A 1 105 ? -0.342 -1.057 16.105 1.00 96.06 105 ASN A CA 1
ATOM 837 C C . ASN A 1 105 ? -1.018 -0.303 17.258 1.00 96.06 105 ASN A C 1
ATOM 839 O O . ASN A 1 105 ? -1.117 -0.846 18.357 1.00 96.06 105 ASN A O 1
ATOM 843 N N . ALA A 1 106 ? -1.554 0.894 16.996 1.00 97.00 106 ALA A N 1
ATOM 844 C CA . ALA A 1 106 ? -2.309 1.661 17.982 1.00 97.00 106 ALA A CA 1
ATOM 845 C C . ALA A 1 106 ? -3.577 0.918 18.445 1.00 97.00 106 ALA A C 1
ATOM 847 O O . ALA A 1 106 ? -3.780 0.763 19.642 1.00 97.00 106 ALA A O 1
ATOM 848 N N . ILE A 1 107 ? -4.383 0.368 17.528 1.00 97.75 107 ILE A N 1
ATOM 849 C CA . ILE A 1 107 ? -5.580 -0.436 17.849 1.00 97.75 107 ILE A CA 1
ATOM 850 C C . ILE A 1 107 ? -5.238 -1.616 18.764 1.00 97.75 107 ILE A C 1
ATOM 852 O O . ILE A 1 107 ? -6.000 -1.926 19.672 1.00 97.75 107 ILE A O 1
ATOM 856 N N . ARG A 1 108 ? -4.112 -2.296 18.522 1.00 96.62 108 ARG A N 1
ATOM 857 C CA . ARG A 1 108 ? -3.673 -3.434 19.343 1.00 96.62 108 ARG A CA 1
ATOM 858 C C . ARG A 1 108 ? -3.184 -3.018 20.730 1.00 96.62 108 ARG A C 1
ATOM 860 O O . ARG A 1 108 ? -3.278 -3.822 21.653 1.00 96.62 108 ARG A O 1
ATOM 867 N N . ALA A 1 109 ? -2.625 -1.816 20.859 1.00 96.19 109 ALA A N 1
ATOM 868 C CA . ALA A 1 109 ? -2.149 -1.270 22.128 1.00 96.19 109 ALA A CA 1
ATOM 869 C C . ALA A 1 109 ? -3.286 -0.653 22.963 1.00 96.19 109 ALA A C 1
ATOM 871 O O . ALA A 1 109 ? -3.257 -0.709 24.191 1.00 96.19 109 ALA A O 1
ATOM 872 N N . LEU A 1 110 ? -4.296 -0.084 22.304 1.00 95.06 110 LEU A N 1
ATOM 873 C CA . LEU A 1 110 ? -5.445 0.557 22.934 1.00 95.06 110 LEU A CA 1
ATOM 874 C C . LEU A 1 110 ? -6.521 -0.480 23.288 1.00 95.06 110 LEU A C 1
ATOM 876 O O . LEU A 1 110 ? -6.995 -1.234 22.443 1.00 95.06 110 LEU A O 1
ATOM 880 N N . ASN A 1 111 ? -6.971 -0.494 24.544 1.00 90.25 111 ASN A N 1
ATOM 881 C CA . ASN A 1 111 ? -8.039 -1.402 24.981 1.00 90.25 111 ASN A CA 1
ATOM 882 C C . ASN A 1 111 ? -9.430 -0.960 24.476 1.00 90.25 111 ASN A C 1
ATOM 884 O O . ASN A 1 111 ? -10.305 -1.779 24.196 1.00 90.25 111 ASN A O 1
ATOM 888 N N . GLN A 1 112 ? -9.648 0.350 24.387 1.00 96.81 112 GLN A N 1
ATOM 889 C CA . GLN A 1 112 ? -10.815 1.009 23.801 1.00 96.81 112 GLN A CA 1
ATOM 890 C C . GLN A 1 112 ? -10.352 2.339 23.222 1.00 96.81 112 GLN A C 1
ATOM 892 O O . GLN A 1 112 ? -9.411 2.924 23.755 1.00 96.81 112 GLN A O 1
ATOM 897 N N . PHE A 1 113 ? -10.987 2.798 22.151 1.00 98.00 113 PHE A N 1
ATOM 898 C CA . PHE A 1 113 ? -10.604 4.051 21.513 1.00 98.00 113 PHE A CA 1
ATOM 899 C C . PHE A 1 113 ? -11.760 4.685 20.744 1.00 98.00 113 PHE A C 1
ATOM 901 O O . PHE A 1 113 ? -12.643 4.002 20.217 1.00 98.00 113 PHE A O 1
ATOM 908 N N . THR A 1 114 ? -11.711 6.002 20.619 1.00 98.00 114 THR A N 1
ATOM 909 C CA . THR A 1 114 ? -12.455 6.774 19.623 1.00 98.00 114 THR A CA 1
ATOM 910 C C . THR A 1 114 ? -11.642 6.906 18.332 1.00 98.00 114 THR A C 1
ATOM 912 O O . THR A 1 114 ? -10.426 6.707 18.307 1.00 98.00 114 THR A O 1
ATOM 915 N N . VAL A 1 115 ? -12.289 7.287 17.226 1.00 97.06 115 VAL A N 1
ATOM 916 C CA . VAL A 1 115 ? -11.580 7.543 15.954 1.00 97.06 115 VAL A CA 1
ATOM 917 C C . VAL A 1 115 ? -10.530 8.653 16.098 1.00 97.06 115 VAL A C 1
ATOM 919 O O . VAL A 1 115 ? -9.479 8.584 15.462 1.00 97.06 115 VAL A O 1
ATOM 922 N N . ILE A 1 116 ? -10.807 9.666 16.925 1.00 96.50 116 ILE A N 1
ATOM 923 C CA . ILE A 1 116 ? -9.894 10.791 17.162 1.00 96.50 116 ILE A CA 1
ATOM 924 C C . ILE A 1 116 ? -8.654 10.302 17.906 1.00 96.50 116 ILE A C 1
ATOM 926 O O . ILE A 1 116 ? -7.542 10.544 17.447 1.00 96.50 116 ILE A O 1
ATOM 930 N N . GLU A 1 117 ? -8.840 9.560 18.999 1.00 97.50 117 GLU A N 1
ATOM 931 C CA . GLU A 1 117 ? -7.732 8.978 19.765 1.00 97.50 117 GLU A CA 1
ATOM 932 C C . GLU A 1 117 ? -6.867 8.077 18.887 1.00 97.50 117 GLU A C 1
ATOM 934 O O . GLU A 1 117 ? -5.649 8.212 18.892 1.00 97.50 117 GLU A O 1
ATOM 939 N N . LEU A 1 118 ? -7.482 7.230 18.055 1.00 98.06 118 LEU A N 1
ATOM 940 C CA . LEU A 1 118 ? -6.740 6.394 17.116 1.00 98.06 118 LEU A CA 1
ATOM 941 C C . LEU A 1 118 ? -5.902 7.228 16.138 1.00 98.06 118 LEU A C 1
ATOM 943 O O . LEU A 1 118 ? -4.737 6.910 15.903 1.00 98.06 118 LEU A O 1
ATOM 947 N N . ALA A 1 119 ? -6.488 8.273 15.551 1.00 97.25 119 ALA A N 1
ATOM 948 C CA . ALA A 1 119 ? -5.780 9.144 14.620 1.00 97.25 119 ALA A CA 1
ATOM 949 C C . ALA A 1 119 ? -4.579 9.819 15.297 1.00 97.25 119 ALA A C 1
ATOM 951 O O . ALA A 1 119 ? -3.493 9.842 14.722 1.00 97.25 119 ALA A O 1
ATOM 952 N N . VAL A 1 120 ? -4.748 10.298 16.532 1.00 96.81 120 VAL A N 1
ATOM 953 C CA . VAL A 1 120 ? -3.673 10.909 17.323 1.00 96.81 120 VAL A CA 1
ATOM 954 C C . VAL A 1 120 ? -2.593 9.881 17.666 1.00 96.81 120 VAL A C 1
ATOM 956 O O . VAL A 1 120 ? -1.429 10.112 17.360 1.00 96.81 120 VAL A O 1
ATOM 959 N N . SER A 1 121 ? -2.957 8.718 18.215 1.00 96.62 121 SER A N 1
ATOM 960 C CA . SER A 1 121 ? -1.999 7.675 18.614 1.00 96.62 121 SER A CA 1
ATOM 961 C C . SER A 1 121 ? -1.227 7.063 17.443 1.00 96.62 121 SER A C 1
ATOM 963 O O . SER A 1 121 ? -0.116 6.576 17.629 1.00 96.62 121 SER A O 1
ATOM 965 N N . ALA A 1 122 ? -1.809 7.056 16.242 1.00 95.56 122 ALA A N 1
ATOM 966 C CA . ALA A 1 122 ? -1.161 6.549 15.034 1.00 95.56 122 ALA A CA 1
ATOM 967 C C . ALA A 1 122 ? -0.339 7.610 14.285 1.00 95.56 122 ALA A C 1
ATOM 969 O O . ALA A 1 122 ? 0.380 7.264 13.344 1.00 95.56 122 ALA A O 1
ATOM 970 N N . SER A 1 123 ? -0.480 8.886 14.647 1.00 94.31 123 SER A N 1
ATOM 971 C CA . SER A 1 123 ? 0.226 9.985 13.994 1.00 94.31 123 SER A CA 1
ATOM 972 C C . SER A 1 123 ? 1.649 10.119 14.520 1.00 94.31 123 SER A C 1
ATOM 974 O O . SER A 1 123 ? 1.908 9.991 15.713 1.00 94.31 123 SER A O 1
ATOM 976 N N . THR A 1 124 ? 2.570 10.448 13.621 1.00 89.44 124 THR A N 1
ATOM 977 C CA . THR A 1 124 ? 3.913 10.935 13.961 1.00 89.44 124 THR A CA 1
ATOM 978 C C . THR A 1 124 ? 4.150 12.279 13.278 1.00 89.44 124 THR A C 1
ATOM 980 O O . THR A 1 124 ? 3.418 12.627 12.350 1.00 89.44 124 THR A O 1
ATOM 983 N N . GLU A 1 125 ? 5.178 13.029 13.691 1.00 83.12 125 GLU A N 1
ATOM 984 C CA . GLU A 1 125 ? 5.532 14.312 13.054 1.00 83.12 125 GLU A CA 1
ATOM 985 C C . GLU A 1 125 ? 5.743 14.165 11.539 1.00 83.12 125 GLU A C 1
ATOM 987 O O . GLU A 1 125 ? 5.252 14.965 10.746 1.00 83.12 125 GLU A O 1
ATOM 992 N N . GLU A 1 126 ? 6.401 13.084 11.119 1.00 82.88 126 GLU A N 1
ATOM 993 C CA . GLU A 1 126 ? 6.637 12.787 9.704 1.00 82.88 126 GLU A CA 1
ATOM 994 C C . GLU A 1 126 ? 5.387 12.284 8.963 1.00 82.88 126 GLU A C 1
ATOM 996 O O . GLU A 1 126 ? 5.348 12.277 7.729 1.00 82.88 126 GLU A O 1
ATOM 1001 N N . ARG A 1 127 ? 4.379 11.785 9.689 1.00 83.44 127 ARG A N 1
ATOM 1002 C CA . ARG A 1 127 ? 3.198 11.142 9.105 1.00 83.44 127 ARG A CA 1
ATOM 1003 C C . ARG A 1 127 ? 1.955 11.370 9.960 1.00 83.44 127 ARG A C 1
ATOM 1005 O O . ARG A 1 127 ? 1.559 10.485 10.724 1.00 83.44 127 ARG A O 1
ATOM 1012 N N . PRO A 1 128 ? 1.283 12.514 9.774 1.00 90.88 128 PRO A N 1
ATOM 1013 C CA . PRO A 1 128 ? -0.020 12.734 10.372 1.00 90.88 128 PRO A CA 1
ATOM 1014 C C . PRO A 1 128 ? -1.060 11.796 9.746 1.00 90.88 128 PRO A C 1
ATOM 1016 O O . PRO A 1 128 ? -1.148 11.639 8.524 1.00 90.88 128 PRO A O 1
ATOM 1019 N N . VAL A 1 129 ? -1.880 11.178 10.590 1.00 95.00 129 VAL A N 1
ATOM 1020 C CA . VAL A 1 129 ? -3.041 10.386 10.184 1.00 95.00 129 VAL A CA 1
ATOM 1021 C C . VAL A 1 129 ? -4.277 11.267 10.301 1.00 95.00 129 VAL A C 1
ATOM 1023 O O . VAL A 1 129 ? -4.711 11.624 11.391 1.00 95.00 129 VAL A O 1
ATOM 1026 N N . ALA A 1 130 ? -4.878 11.612 9.163 1.00 95.50 130 ALA A N 1
ATOM 1027 C CA . ALA A 1 130 ? -6.126 12.366 9.161 1.00 95.50 130 ALA A CA 1
ATOM 1028 C C . ALA A 1 130 ? -7.262 11.556 9.810 1.00 95.50 130 ALA A C 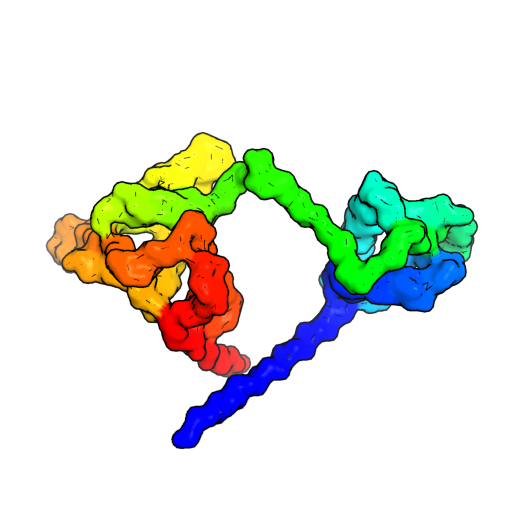1
ATOM 1030 O O . ALA A 1 130 ? -7.437 10.371 9.513 1.00 95.50 130 ALA A O 1
ATOM 1031 N N . GLN A 1 131 ? -8.106 12.220 10.603 1.00 95.38 131 GLN A N 1
ATOM 1032 C CA . GLN A 1 131 ? -9.262 11.595 11.257 1.00 95.38 131 GLN A CA 1
ATOM 1033 C C . GLN A 1 131 ? -10.185 10.875 10.260 1.00 95.38 131 GLN A C 1
ATOM 1035 O O . GLN A 1 131 ? -10.652 9.776 10.538 1.00 95.38 131 GLN A O 1
ATOM 1040 N N . ARG A 1 132 ? -10.395 11.439 9.061 1.00 95.12 132 ARG A N 1
ATOM 1041 C CA . ARG A 1 132 ? -11.185 10.802 7.989 1.00 95.12 132 ARG A CA 1
ATOM 1042 C C . ARG A 1 132 ? -10.596 9.461 7.533 1.00 95.12 132 ARG A C 1
ATOM 1044 O O . ARG A 1 132 ? -11.338 8.538 7.212 1.00 95.12 132 ARG A O 1
ATOM 1051 N N . THR A 1 133 ? -9.270 9.350 7.500 1.00 94.31 133 THR A N 1
ATOM 1052 C CA . THR A 1 133 ? -8.575 8.106 7.144 1.00 94.31 133 THR A CA 1
ATOM 1053 C C . THR A 1 133 ? -8.753 7.057 8.238 1.00 94.31 133 THR A C 1
ATOM 1055 O O . THR A 1 133 ? -9.011 5.893 7.925 1.00 94.31 133 THR A O 1
ATOM 1058 N N . ALA A 1 134 ? -8.668 7.471 9.505 1.00 97.06 134 ALA A N 1
ATOM 1059 C CA . ALA A 1 134 ? -8.941 6.602 10.644 1.00 97.06 134 ALA A CA 1
ATOM 1060 C C . ALA A 1 134 ? -10.402 6.132 10.665 1.00 97.06 134 ALA A C 1
ATOM 1062 O O . ALA A 1 134 ? -10.642 4.936 10.801 1.00 97.06 134 ALA A O 1
ATOM 1063 N N . ASP A 1 135 ? -11.365 7.029 10.429 1.00 96.25 135 ASP A N 1
ATOM 1064 C CA . ASP A 1 135 ? -12.794 6.697 10.340 1.00 96.25 135 ASP A CA 1
ATOM 1065 C C . ASP A 1 135 ? -13.058 5.644 9.257 1.00 96.25 135 ASP A C 1
ATOM 1067 O O . ASP A 1 135 ? -13.667 4.610 9.526 1.00 96.25 135 ASP A O 1
ATOM 1071 N N . HIS A 1 136 ? -12.530 5.853 8.046 1.00 95.25 136 HIS A N 1
ATOM 1072 C CA . HIS A 1 136 ? -12.681 4.897 6.949 1.00 95.25 136 HIS A CA 1
ATOM 1073 C C . HIS A 1 136 ? -12.127 3.512 7.316 1.00 95.25 136 HIS A C 1
ATOM 1075 O O . HIS A 1 136 ? -12.757 2.491 7.038 1.00 95.25 136 HIS A O 1
ATOM 1081 N N . TYR A 1 137 ? -10.954 3.467 7.951 1.00 96.56 137 TYR A N 1
ATOM 1082 C CA . TYR A 1 137 ? -10.336 2.210 8.360 1.00 96.56 137 TYR A CA 1
ATOM 1083 C C . TYR A 1 137 ? -11.145 1.507 9.457 1.00 96.56 137 TYR A C 1
ATOM 1085 O O . TYR A 1 137 ? -11.453 0.324 9.324 1.00 96.56 137 TYR A O 1
ATOM 1093 N N . VAL A 1 138 ? -11.567 2.242 10.489 1.00 96.88 138 VAL A N 1
ATOM 1094 C CA . VAL A 1 138 ? -12.401 1.724 11.583 1.00 96.88 138 VAL A CA 1
ATOM 1095 C C . VAL A 1 138 ? -13.721 1.168 11.055 1.00 96.88 138 VAL A C 1
ATOM 1097 O O . VAL A 1 138 ? -14.094 0.059 11.426 1.00 96.88 138 VAL A O 1
ATOM 1100 N N . ARG A 1 139 ? -14.396 1.868 10.135 1.00 94.44 139 ARG A N 1
ATOM 1101 C CA . ARG A 1 139 ? -15.640 1.386 9.510 1.00 94.44 139 ARG A CA 1
ATOM 1102 C C . ARG A 1 139 ? -15.447 0.081 8.749 1.00 94.44 139 ARG A C 1
ATOM 1104 O O . ARG A 1 139 ? -16.251 -0.832 8.914 1.00 94.44 139 ARG A O 1
ATOM 1111 N N . ALA A 1 140 ? -14.385 -0.026 7.951 1.00 93.44 140 ALA A N 1
ATOM 1112 C CA . ALA A 1 140 ? -14.090 -1.256 7.218 1.00 93.44 140 ALA A CA 1
ATOM 1113 C C . ALA A 1 140 ? -13.829 -2.435 8.170 1.00 93.44 140 ALA A C 1
ATOM 1115 O O . ALA A 1 140 ? -14.333 -3.534 7.952 1.00 93.44 140 ALA A O 1
ATOM 1116 N N . LEU A 1 141 ? -13.088 -2.202 9.257 1.00 95.38 141 LEU A N 1
ATOM 1117 C CA . LEU A 1 141 ? -12.807 -3.232 10.255 1.00 95.38 141 LEU A CA 1
ATOM 1118 C C . LEU A 1 141 ? -14.034 -3.611 11.098 1.00 95.38 141 LEU A C 1
ATOM 1120 O O . LEU A 1 141 ? -14.172 -4.775 11.464 1.00 95.38 141 LEU A O 1
ATOM 1124 N N . LEU A 1 142 ? -14.931 -2.665 11.391 1.00 94.75 142 LEU A N 1
ATOM 1125 C CA . LEU A 1 142 ? -16.223 -2.947 12.027 1.00 94.75 142 LEU A CA 1
ATOM 1126 C C . LEU A 1 142 ? -17.099 -3.810 11.124 1.00 94.75 142 LEU A C 1
ATOM 1128 O O . LEU A 1 142 ? -17.656 -4.802 11.582 1.00 94.75 142 LEU A O 1
ATOM 1132 N N . HIS A 1 143 ? -17.186 -3.461 9.839 1.00 90.69 143 HIS A N 1
ATOM 1133 C CA . HIS A 1 143 ? -17.965 -4.227 8.869 1.00 90.69 143 HIS A CA 1
ATOM 1134 C C . HIS A 1 143 ? -17.435 -5.658 8.711 1.00 90.69 143 HIS A C 1
ATOM 1136 O O . HIS A 1 143 ? -18.216 -6.597 8.616 1.00 90.69 143 HIS A O 1
ATOM 1142 N N . ALA A 1 144 ? -16.113 -5.835 8.767 1.00 90.12 144 ALA A N 1
ATOM 1143 C CA . ALA A 1 144 ? -15.483 -7.150 8.748 1.00 90.12 144 ALA A CA 1
ATOM 1144 C C . ALA A 1 144 ? -15.576 -7.913 10.088 1.00 90.12 144 ALA A C 1
ATOM 1146 O O . ALA A 1 144 ? -15.152 -9.061 10.158 1.00 90.12 144 ALA A O 1
ATOM 1147 N N . GLY A 1 145 ? -16.077 -7.306 11.169 1.00 92.38 145 GLY A N 1
ATOM 1148 C CA . GLY A 1 145 ? -16.128 -7.935 12.496 1.00 92.38 145 GLY A CA 1
ATOM 1149 C C . GLY A 1 145 ? -14.772 -8.043 13.208 1.00 92.38 145 GLY A C 1
ATOM 1150 O O . GLY A 1 145 ? -14.636 -8.789 14.176 1.00 92.38 145 GLY A O 1
ATOM 1151 N N . VAL A 1 146 ? -13.757 -7.300 12.753 1.00 94.94 146 VAL A N 1
ATOM 1152 C CA . VAL A 1 146 ? -12.453 -7.183 13.432 1.00 94.94 146 VAL A CA 1
ATOM 1153 C C . VAL A 1 146 ? -12.569 -6.281 14.662 1.00 94.94 146 VAL A C 1
ATOM 1155 O O . VAL A 1 146 ? -11.962 -6.542 15.701 1.00 94.94 146 VAL A O 1
ATOM 1158 N N . LEU A 1 147 ? -13.355 -5.211 14.552 1.00 96.94 147 LEU A N 1
ATOM 1159 C CA . LEU A 1 147 ? -13.683 -4.319 15.659 1.00 96.94 147 LEU A CA 1
ATOM 1160 C C . LEU A 1 147 ? -15.126 -4.545 16.108 1.00 96.94 147 LEU A C 1
ATOM 1162 O O . LEU A 1 147 ? -15.971 -4.980 15.331 1.00 96.94 147 LEU A O 1
ATOM 1166 N N . GLN A 1 148 ? -15.416 -4.165 17.347 1.00 96.50 148 GLN A N 1
ATOM 1167 C CA . GLN A 1 148 ? -16.771 -4.075 17.880 1.00 96.50 148 GLN A CA 1
ATOM 1168 C C . GLN A 1 148 ? -17.033 -2.681 18.452 1.00 96.50 148 GLN A C 1
ATOM 1170 O O . GLN A 1 148 ? -16.134 -2.032 18.996 1.00 96.50 148 GLN A O 1
ATOM 1175 N N . THR A 1 149 ? -18.279 -2.227 18.348 1.00 97.31 149 THR A N 1
ATOM 1176 C CA . THR A 1 149 ? -18.736 -0.982 18.970 1.00 97.31 149 THR A CA 1
ATOM 1177 C C . THR A 1 149 ? -19.003 -1.217 20.453 1.00 97.31 149 THR A C 1
ATOM 1179 O O . THR A 1 149 ? -19.806 -2.075 20.808 1.00 97.31 149 THR A O 1
ATOM 1182 N N . VAL A 1 150 ? -18.337 -0.449 21.313 1.00 96.50 150 VAL A N 1
ATOM 1183 C CA . VAL A 1 150 ? -18.590 -0.423 22.760 1.00 96.50 150 VAL A CA 1
ATOM 1184 C C . VAL A 1 150 ? -19.684 0.591 23.082 1.00 96.50 150 VAL A C 1
ATOM 1186 O O . VAL A 1 150 ? -20.626 0.270 23.799 1.00 96.50 150 VAL A O 1
ATOM 1189 N N . SER A 1 151 ? -19.603 1.787 22.497 1.00 94.81 151 SER A N 1
ATOM 1190 C CA . SER A 1 151 ? -20.656 2.802 22.556 1.00 94.81 151 SER A CA 1
ATOM 1191 C C . SER A 1 151 ? -20.865 3.410 21.174 1.00 94.81 151 SER A C 1
ATOM 1193 O O . SER A 1 151 ? -19.916 3.663 20.428 1.00 94.81 151 SER A O 1
ATOM 1195 N N . ARG A 1 152 ? -22.130 3.601 20.793 1.00 91.19 152 ARG A N 1
ATOM 1196 C CA . ARG A 1 152 ? -22.464 4.246 19.520 1.00 91.19 152 ARG A CA 1
ATOM 1197 C C . ARG A 1 152 ? -22.253 5.754 19.644 1.00 91.19 152 ARG A C 1
ATOM 1199 O O . ARG A 1 152 ? -22.506 6.290 20.722 1.00 91.19 152 ARG A O 1
ATOM 1206 N N . PRO A 1 153 ? -21.835 6.436 18.564 1.00 88.81 153 PRO A N 1
ATOM 1207 C CA . PRO A 1 153 ? -21.856 7.888 18.553 1.00 88.81 153 PRO A CA 1
ATOM 1208 C C . PRO A 1 153 ? -23.286 8.369 18.805 1.00 88.81 153 PRO A C 1
ATOM 1210 O O . PRO A 1 153 ? -24.234 7.830 18.231 1.00 88.81 153 PRO A O 1
ATOM 1213 N N . GLN A 1 154 ? -23.430 9.354 19.684 1.00 86.94 154 GLN A N 1
ATOM 1214 C CA . GLN A 1 154 ? -24.716 9.962 20.012 1.00 86.94 154 GLN A CA 1
ATOM 1215 C C . GLN A 1 154 ? -24.690 11.425 19.600 1.00 86.94 154 GLN A C 1
ATOM 1217 O O . GLN A 1 154 ? -23.668 12.100 19.723 1.00 86.94 154 GLN A O 1
ATOM 1222 N N . THR A 1 155 ? -25.808 11.912 19.080 1.00 83.31 155 THR A N 1
ATOM 1223 C CA . THR A 1 155 ? -26.021 13.335 18.830 1.00 83.31 155 THR A CA 1
ATOM 1224 C C . THR A 1 155 ? -27.057 13.797 19.833 1.00 83.31 155 THR A C 1
ATOM 1226 O O . THR A 1 155 ? -28.164 13.264 19.856 1.00 83.31 155 THR A O 1
ATOM 1229 N N . HIS A 1 156 ? -26.683 14.749 20.678 1.00 79.12 156 HIS A N 1
ATOM 1230 C CA . HIS A 1 156 ? -27.584 15.334 21.655 1.00 79.12 156 HIS A CA 1
ATOM 1231 C C . HIS A 1 156 ? -28.101 16.657 21.101 1.00 79.12 156 HIS A C 1
ATOM 1233 O O . HIS A 1 156 ? -27.311 17.503 20.667 1.00 79.12 156 HIS A O 1
ATOM 1239 N N . GLU A 1 157 ? -29.422 16.839 21.104 1.00 78.88 157 GLU A N 1
ATOM 1240 C CA . GLU A 1 157 ? -30.033 18.115 20.734 1.00 78.88 157 GLU A CA 1
ATOM 1241 C C . GLU A 1 157 ? -29.438 19.234 21.603 1.00 78.88 157 GLU A C 1
ATOM 1243 O O . GLU A 1 157 ? -29.413 19.142 22.827 1.00 78.88 157 GLU A O 1
ATOM 1248 N N . GLY A 1 158 ? -28.863 20.255 20.961 1.00 75.62 158 GLY A N 1
ATOM 1249 C CA . GLY A 1 158 ? -28.269 21.416 21.635 1.00 75.62 158 GLY A CA 1
ATOM 1250 C C . GLY A 1 158 ? -26.924 21.202 22.351 1.00 75.62 158 GLY A C 1
ATOM 1251 O O . GLY A 1 158 ? -26.306 22.191 22.736 1.00 75.62 158 GLY A O 1
ATOM 1252 N N . HIS A 1 159 ? -26.424 19.967 22.499 1.00 68.31 159 HIS A N 1
ATOM 1253 C CA . HIS A 1 159 ? -25.250 19.665 23.347 1.00 68.31 159 HIS A CA 1
ATOM 1254 C C . HIS A 1 159 ? -24.070 18.991 22.626 1.00 68.31 159 HIS A C 1
ATOM 1256 O O . HIS A 1 159 ? -23.113 18.548 23.261 1.00 68.31 159 HIS A O 1
ATOM 1262 N N . GLY A 1 160 ? -24.091 18.958 21.291 1.00 74.06 160 GLY A N 1
ATOM 1263 C CA . GLY A 1 160 ? -23.017 18.376 20.483 1.00 74.06 160 GLY A CA 1
ATOM 1264 C C . GLY A 1 160 ? -23.120 16.855 20.349 1.00 74.06 160 GLY A C 1
ATOM 1265 O O . GLY A 1 160 ? -24.138 16.242 20.671 1.00 74.06 160 GLY A O 1
ATOM 1266 N N . SER A 1 161 ? -22.074 16.232 19.800 1.00 81.62 161 SER A N 1
ATOM 1267 C CA . SER A 1 161 ? -22.047 14.789 19.542 1.00 81.62 161 SER A CA 1
ATOM 1268 C C . SER A 1 161 ? -20.969 14.092 20.362 1.00 81.62 161 SER A C 1
ATOM 1270 O O . SER A 1 161 ? -19.806 14.493 20.342 1.00 81.62 161 SER A O 1
ATOM 1272 N N . SER A 1 162 ? -21.353 13.020 21.055 1.00 85.50 162 SER A N 1
ATOM 1273 C CA . SER A 1 162 ? -20.419 12.114 21.716 1.00 85.50 162 SER A CA 1
ATOM 1274 C C . SER A 1 162 ? -19.842 11.131 20.693 1.00 85.50 162 SER A C 1
ATOM 1276 O O . SER A 1 162 ? -20.608 10.521 19.937 1.00 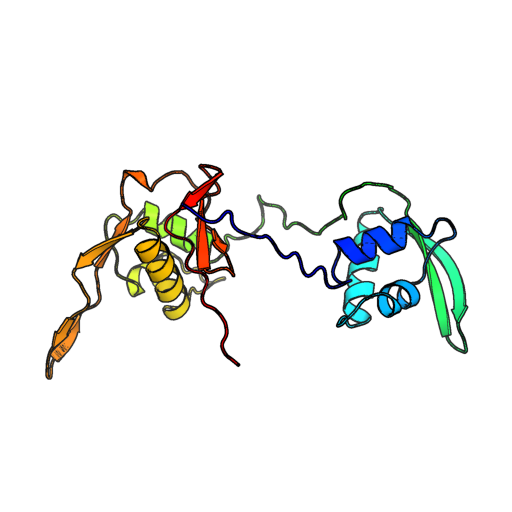85.50 162 SER A O 1
ATOM 1278 N N . PRO A 1 163 ? -18.511 10.942 20.645 1.00 90.56 163 PRO A N 1
ATOM 1279 C CA . PRO A 1 163 ? -17.896 10.020 19.702 1.00 90.56 163 PRO A CA 1
ATOM 1280 C C . PRO A 1 163 ? -18.225 8.565 20.054 1.00 90.56 163 PRO A C 1
ATOM 1282 O O . PRO A 1 163 ? -18.374 8.201 21.218 1.00 90.56 163 PRO A O 1
ATOM 1285 N N . GLY A 1 164 ? -18.294 7.712 19.032 1.00 94.38 164 GLY A N 1
ATOM 1286 C CA . GLY A 1 164 ? -18.378 6.269 19.238 1.00 94.38 164 GLY A CA 1
ATOM 1287 C C . GLY A 1 164 ? -17.070 5.711 19.796 1.00 94.38 164 GLY A C 1
ATOM 1288 O O . GLY A 1 164 ? -15.988 6.142 19.381 1.00 94.38 164 GLY A O 1
ATOM 1289 N N . VAL A 1 165 ? -17.178 4.738 20.699 1.00 97.31 165 VAL A N 1
ATOM 1290 C CA . VAL A 1 165 ? -16.040 4.002 21.263 1.00 97.31 165 VAL A CA 1
ATOM 1291 C C . VAL A 1 165 ? -16.006 2.601 20.671 1.00 97.31 165 VAL A C 1
ATOM 1293 O O . VAL A 1 165 ? -17.020 1.899 20.621 1.00 97.31 165 VAL A O 1
ATOM 1296 N N . TYR A 1 166 ? -14.822 2.181 20.243 1.00 98.12 166 TYR A N 1
ATOM 1297 C CA . TYR A 1 166 ? -14.580 0.916 19.563 1.00 98.12 166 TYR A CA 1
ATOM 1298 C C . TYR A 1 166 ? -13.508 0.109 20.288 1.00 98.12 166 TYR A C 1
ATOM 1300 O O . TYR A 1 166 ? -12.681 0.645 21.028 1.00 98.12 166 TYR A O 1
ATOM 1308 N N . ARG A 1 167 ? -13.528 -1.206 20.078 1.00 97.69 167 ARG A N 1
ATOM 1309 C CA . ARG A 1 167 ? -12.562 -2.142 20.655 1.00 97.69 167 ARG A CA 1
ATOM 1310 C C . ARG A 1 167 ? -12.203 -3.228 19.648 1.00 97.69 167 ARG A C 1
ATOM 1312 O O . ARG A 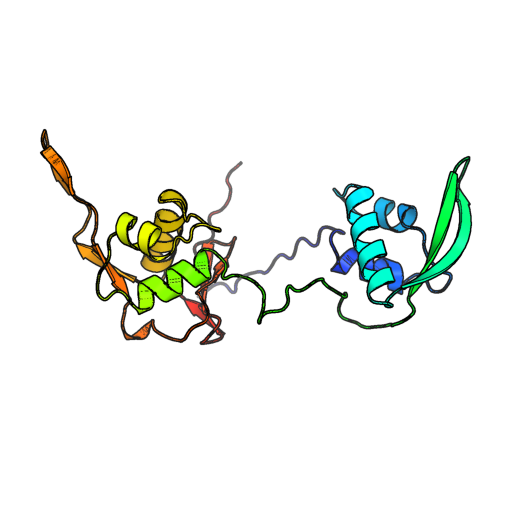1 167 ? -13.068 -3.692 18.908 1.00 97.69 167 ARG A O 1
ATOM 1319 N N . LEU A 1 168 ? -10.947 -3.669 19.673 1.00 97.75 168 LEU A N 1
ATOM 1320 C CA . LEU A 1 168 ? -10.495 -4.856 18.951 1.00 97.75 168 LEU A CA 1
ATOM 1321 C C . LEU A 1 168 ? -11.137 -6.128 19.518 1.00 97.75 168 LEU A C 1
ATOM 1323 O O . LEU A 1 168 ? -11.035 -6.413 20.714 1.00 97.75 168 LEU A O 1
ATOM 1327 N N . VAL A 1 169 ? -11.775 -6.919 18.657 1.00 96.50 169 VAL A N 1
ATOM 1328 C CA . VAL A 1 169 ? -12.292 -8.235 19.041 1.00 96.50 169 VAL A CA 1
ATOM 1329 C C . VAL A 1 169 ? -11.107 -9.149 19.353 1.00 96.50 169 VAL A C 1
ATOM 1331 O O . VAL A 1 169 ? -10.189 -9.287 18.546 1.00 96.50 169 VAL A O 1
ATOM 1334 N N . LYS A 1 170 ? -11.116 -9.799 20.526 1.00 93.19 170 LYS A N 1
ATOM 1335 C CA . LYS A 1 170 ? -9.974 -10.602 21.006 1.00 93.19 170 LYS A CA 1
ATOM 1336 C C . LYS A 1 170 ? -9.548 -11.689 20.012 1.00 93.19 170 LYS A C 1
ATOM 1338 O O . LYS A 1 170 ? -8.356 -11.856 19.782 1.00 93.19 170 LYS A O 1
ATOM 1343 N N . SER A 1 171 ? -10.505 -12.387 19.398 1.00 92.69 171 SER A N 1
ATOM 1344 C CA . SER A 1 171 ? -10.241 -13.429 18.395 1.00 92.69 171 SER A CA 1
ATOM 1345 C C . SER A 1 171 ? -9.729 -12.889 17.055 1.00 92.69 171 SER A C 1
ATOM 1347 O O . SER A 1 171 ? -9.146 -13.647 16.288 1.00 92.69 171 SER A O 1
ATOM 1349 N N . ALA A 1 172 ? -9.905 -11.594 16.776 1.00 91.88 172 ALA A N 1
ATOM 1350 C CA . ALA A 1 172 ? -9.435 -10.946 15.553 1.00 91.88 172 ALA A CA 1
ATOM 1351 C C . ALA A 1 172 ? -8.015 -10.364 15.686 1.00 91.88 172 ALA A C 1
ATOM 1353 O O . ALA A 1 172 ? -7.471 -9.817 14.727 1.00 91.88 172 ALA A O 1
ATOM 1354 N N . ASN A 1 173 ? -7.384 -10.485 16.859 1.00 94.12 173 ASN A N 1
ATOM 1355 C CA . ASN A 1 173 ? -5.991 -10.104 17.062 1.00 94.12 173 ASN A CA 1
ATOM 1356 C C . ASN A 1 173 ? -5.039 -11.203 16.549 1.00 94.12 173 ASN A C 1
ATOM 1358 O O . ASN A 1 173 ? -4.425 -11.928 17.329 1.00 94.12 173 ASN A O 1
ATOM 1362 N N . THR A 1 174 ? -4.933 -11.344 15.228 1.00 91.88 174 THR A N 1
ATOM 1363 C CA . THR A 1 174 ? -4.222 -12.458 14.574 1.00 91.88 174 THR A CA 1
ATOM 1364 C C . THR A 1 174 ? -2.720 -12.243 14.395 1.00 91.88 174 THR A C 1
ATOM 1366 O O . THR A 1 174 ? -1.994 -13.204 14.153 1.00 91.88 174 THR A O 1
ATOM 1369 N N . GLY A 1 175 ? -2.224 -11.007 14.511 1.00 93.19 175 GLY A N 1
ATOM 1370 C CA . GLY A 1 175 ? -0.793 -10.723 14.391 1.00 93.19 175 GLY A CA 1
ATOM 1371 C C . GLY A 1 175 ? -0.450 -9.274 14.020 1.00 93.19 175 GLY A C 1
ATOM 1372 O O . GLY A 1 175 ? -1.339 -8.415 13.933 1.00 93.19 175 GLY A O 1
ATOM 1373 N N . PRO A 1 176 ? 0.852 -8.960 13.902 1.00 93.06 176 PRO A N 1
ATOM 1374 C CA . PRO A 1 176 ? 1.346 -7.592 13.748 1.00 93.06 176 PRO A CA 1
ATOM 1375 C C . PRO A 1 176 ? 1.089 -6.997 12.357 1.00 93.06 176 PRO A C 1
ATOM 1377 O O . PRO A 1 176 ? 1.143 -5.781 12.201 1.00 93.06 176 PRO A O 1
ATOM 1380 N N . LEU A 1 177 ? 0.801 -7.813 11.338 1.00 90.19 177 LEU A N 1
ATOM 1381 C CA . LEU A 1 177 ? 0.518 -7.298 10.000 1.00 90.19 177 LEU A CA 1
ATOM 1382 C C . LEU A 1 177 ? -0.886 -6.690 9.963 1.00 90.19 177 LEU A C 1
ATOM 1384 O O . LEU A 1 177 ? -1.857 -7.342 10.340 1.00 90.19 177 LEU A O 1
ATOM 1388 N N . ALA A 1 178 ? -1.000 -5.451 9.491 1.00 93.94 178 ALA A N 1
ATOM 1389 C CA . ALA A 1 178 ? -2.286 -4.768 9.424 1.00 93.94 178 ALA A CA 1
ATOM 1390 C C . ALA A 1 178 ? -3.241 -5.431 8.412 1.00 93.94 178 ALA A C 1
ATOM 1392 O O . ALA A 1 178 ? -2.821 -5.718 7.280 1.00 93.94 178 ALA A O 1
ATOM 1393 N N . PRO A 1 179 ? -4.530 -5.614 8.763 1.00 94.62 179 PRO A N 1
ATOM 1394 C CA . PRO A 1 179 ? -5.551 -6.014 7.807 1.00 94.62 179 PRO A CA 1
ATOM 1395 C C . PRO A 1 179 ? -5.611 -5.065 6.602 1.00 94.62 179 PRO A C 1
ATOM 1397 O O . PRO A 1 179 ? -5.611 -3.836 6.720 1.00 94.62 179 PRO A O 1
ATOM 1400 N N . LYS A 1 180 ? -5.650 -5.644 5.403 1.00 92.62 180 LYS A N 1
ATOM 1401 C CA . LYS A 1 180 ? -5.646 -4.921 4.132 1.00 92.62 180 LYS A CA 1
ATOM 1402 C C . LYS A 1 180 ? -7.073 -4.685 3.665 1.00 92.62 180 LYS A C 1
ATOM 1404 O O . LYS A 1 180 ? -7.830 -5.632 3.489 1.00 92.62 180 LYS A O 1
ATOM 1409 N N . LEU A 1 181 ? -7.404 -3.425 3.401 1.00 90.56 181 LEU A N 1
ATOM 1410 C CA . LEU A 1 181 ? -8.637 -3.056 2.708 1.00 90.56 181 LEU A CA 1
ATOM 1411 C C . LEU A 1 181 ? -8.437 -3.288 1.212 1.00 90.56 181 LEU A C 1
ATOM 1413 O O . LEU A 1 181 ? -7.535 -2.701 0.606 1.00 90.56 181 LEU A O 1
ATOM 1417 N N . CYS A 1 182 ? -9.265 -4.143 0.628 1.00 83.44 182 CYS A N 1
ATOM 1418 C CA . CYS A 1 182 ? -9.244 -4.442 -0.794 1.00 83.44 182 CYS A CA 1
ATOM 1419 C C . CYS A 1 182 ? -10.259 -3.565 -1.536 1.00 83.44 182 CYS A C 1
ATOM 1421 O O . CYS A 1 182 ? -11.338 -3.278 -1.026 1.00 83.44 182 CYS A O 1
ATOM 1423 N N . ALA A 1 183 ? -9.927 -3.155 -2.765 1.00 74.50 183 ALA A N 1
ATOM 1424 C CA . ALA A 1 183 ? -10.788 -2.283 -3.573 1.00 74.50 183 ALA A CA 1
ATOM 1425 C C . ALA A 1 183 ? -12.178 -2.888 -3.843 1.00 74.50 183 ALA A C 1
ATOM 1427 O O . ALA A 1 183 ? -13.151 -2.157 -3.970 1.00 74.50 183 ALA A O 1
ATOM 1428 N N . ALA A 1 184 ? -12.272 -4.219 -3.864 1.00 69.12 184 ALA A N 1
ATOM 1429 C CA . ALA A 1 184 ? -13.523 -4.958 -4.008 1.00 69.12 184 ALA A CA 1
ATOM 1430 C C . ALA A 1 184 ? -14.374 -5.015 -2.718 1.00 69.12 184 ALA A C 1
ATOM 1432 O O . ALA A 1 184 ? -15.281 -5.833 -2.633 1.00 69.12 184 ALA A O 1
ATOM 1433 N N . GLY A 1 185 ? -14.067 -4.200 -1.702 1.00 72.31 185 GLY A N 1
ATOM 1434 C CA . GLY A 1 185 ? -14.918 -4.021 -0.521 1.00 72.31 185 GLY A CA 1
ATOM 1435 C C . GLY A 1 185 ? -14.717 -5.025 0.618 1.00 72.31 185 GLY A C 1
ATOM 1436 O O . GLY A 1 185 ? -15.421 -4.932 1.615 1.00 72.31 185 GLY A O 1
ATOM 1437 N N . PHE A 1 186 ? -13.755 -5.949 0.522 1.00 81.81 186 PHE A N 1
ATOM 1438 C CA . PHE A 1 186 ? -13.451 -6.907 1.594 1.00 81.81 186 PHE A CA 1
ATOM 1439 C C . PHE A 1 186 ? -12.169 -6.559 2.364 1.00 81.81 186 PHE A C 1
ATOM 1441 O O . PHE A 1 186 ? -11.309 -5.810 1.885 1.00 81.81 186 PHE A O 1
ATOM 1448 N N . VAL A 1 187 ? -12.021 -7.144 3.555 1.00 89.44 187 VAL A N 1
ATOM 1449 C CA . VAL A 1 187 ? -10.808 -7.048 4.375 1.00 89.44 187 VAL A CA 1
ATOM 1450 C C . VAL A 1 187 ? -10.033 -8.359 4.284 1.00 89.44 187 VAL A C 1
ATOM 1452 O O . VAL A 1 187 ? -10.595 -9.438 4.429 1.00 89.44 187 VAL A O 1
ATOM 1455 N N . PHE A 1 188 ? -8.731 -8.283 4.040 1.00 90.00 188 PHE A N 1
ATOM 1456 C CA . PHE A 1 188 ? -7.834 -9.435 4.026 1.00 90.00 188 PHE A CA 1
ATOM 1457 C C . PHE A 1 188 ? -6.859 -9.357 5.197 1.00 90.00 188 PHE A C 1
ATOM 1459 O O . PHE A 1 188 ? -6.161 -8.356 5.341 1.00 90.00 188 PHE A O 1
ATOM 1466 N N . ASP A 1 189 ? -6.760 -10.413 5.999 1.00 90.31 189 ASP A N 1
ATOM 1467 C CA . ASP A 1 189 ? -5.777 -10.518 7.074 1.00 90.31 189 ASP A CA 1
ATOM 1468 C C . ASP A 1 189 ? -4.511 -11.250 6.607 1.00 90.31 189 ASP A C 1
ATOM 1470 O O . ASP A 1 189 ? -4.553 -12.457 6.345 1.00 90.31 189 ASP A O 1
ATOM 1474 N N . PRO A 1 190 ? -3.361 -10.553 6.537 1.00 85.50 190 PRO A N 1
ATOM 1475 C CA . PRO A 1 190 ? -2.106 -11.163 6.124 1.00 85.50 190 PRO A CA 1
ATOM 1476 C C . PRO A 1 190 ? -1.526 -12.156 7.134 1.00 85.50 190 PRO A C 1
ATOM 1478 O O . PRO A 1 190 ? -0.710 -12.977 6.727 1.00 85.50 190 PRO A O 1
ATOM 1481 N N . ASN A 1 191 ? -1.897 -12.086 8.419 1.00 88.44 191 ASN A N 1
ATOM 1482 C CA . ASN A 1 191 ? -1.348 -12.983 9.441 1.00 88.44 191 ASN A CA 1
ATOM 1483 C C . ASN A 1 191 ? -1.960 -14.383 9.328 1.00 88.44 191 ASN A C 1
ATOM 1485 O O . ASN A 1 191 ? -1.239 -15.375 9.361 1.00 88.44 191 ASN A O 1
ATOM 1489 N N . SER A 1 192 ? -3.283 -14.464 9.148 1.00 85.75 192 SER A N 1
ATOM 1490 C CA . SER A 1 192 ? -3.992 -15.735 8.940 1.00 85.75 192 SER A CA 1
ATOM 1491 C C . SER A 1 192 ? -4.134 -16.140 7.467 1.00 85.75 192 SER A C 1
ATOM 1493 O O . SER A 1 192 ? -4.564 -17.260 7.185 1.00 85.75 192 SER A O 1
ATOM 1495 N N . ASN A 1 193 ? -3.759 -15.257 6.531 1.00 84.38 193 ASN A N 1
ATOM 1496 C CA . ASN A 1 193 ? -3.900 -15.425 5.081 1.00 84.38 193 ASN A CA 1
ATOM 1497 C C . ASN A 1 193 ? -5.352 -15.722 4.653 1.00 84.38 193 ASN A C 1
ATOM 1499 O O . ASN A 1 193 ? -5.611 -16.630 3.860 1.00 84.38 193 ASN A O 1
ATOM 1503 N N . ARG A 1 194 ? -6.316 -14.976 5.209 1.00 84.06 194 ARG A N 1
ATOM 1504 C CA . ARG A 1 194 ? -7.760 -15.177 4.992 1.00 84.06 194 ARG A CA 1
ATOM 1505 C C . ARG A 1 194 ? -8.487 -13.864 4.720 1.00 84.06 194 ARG A C 1
ATOM 1507 O O . ARG A 1 194 ? -8.064 -12.798 5.162 1.00 84.06 194 ARG A O 1
ATOM 1514 N N . VAL A 1 195 ? -9.604 -13.955 4.002 1.00 87.00 195 VAL A N 1
ATOM 1515 C CA . VAL A 1 195 ? -10.587 -12.866 3.901 1.00 87.00 195 VAL A CA 1
ATOM 1516 C C . VAL A 1 195 ? -11.425 -12.855 5.179 1.00 87.00 195 VAL A C 1
ATOM 1518 O O . VAL A 1 195 ? -11.838 -13.916 5.647 1.00 87.00 195 VAL A O 1
ATOM 1521 N N . ILE A 1 196 ? -11.641 -11.671 5.747 1.00 83.50 196 ILE A N 1
ATOM 1522 C CA . ILE A 1 196 ? -12.449 -11.448 6.945 1.00 83.50 196 ILE A CA 1
ATOM 1523 C C . ILE A 1 196 ? -13.727 -10.699 6.550 1.00 83.50 196 ILE A C 1
ATOM 1525 O O . ILE A 1 196 ? -13.660 -9.670 5.872 1.00 83.50 196 ILE A O 1
ATOM 1529 N N . GLY A 1 197 ? -14.869 -11.200 7.025 1.00 73.50 197 GLY A N 1
ATOM 1530 C CA . GLY A 1 197 ? -16.194 -10.640 6.764 1.00 73.50 197 GLY A CA 1
ATOM 1531 C C . GLY A 1 197 ? -16.765 -11.038 5.403 1.00 73.50 197 GLY A C 1
ATOM 1532 O O . GLY A 1 197 ? -16.175 -11.830 4.664 1.00 73.50 197 GLY A O 1
ATOM 1533 N N . ASP A 1 198 ? -17.923 -10.467 5.079 1.00 66.94 198 ASP A N 1
ATOM 1534 C CA . ASP A 1 198 ? -18.608 -10.701 3.812 1.00 66.94 198 ASP A CA 1
ATOM 1535 C C . ASP A 1 198 ? -18.056 -9.774 2.721 1.00 66.94 198 ASP A C 1
ATOM 1537 O O . ASP A 1 198 ? -17.935 -8.561 2.898 1.00 66.94 198 ASP A O 1
ATOM 1541 N N . ALA A 1 199 ? -17.717 -10.339 1.562 1.00 59.12 199 ALA A N 1
ATOM 1542 C CA . ALA A 1 199 ? -17.322 -9.554 0.400 1.00 59.12 199 ALA A CA 1
ATOM 1543 C C . ALA A 1 199 ? -18.577 -8.998 -0.291 1.00 59.12 199 ALA A C 1
ATOM 1545 O O . ALA A 1 199 ? -19.193 -9.674 -1.116 1.00 59.12 199 ALA A O 1
ATOM 1546 N N . VAL A 1 200 ? -18.967 -7.769 0.054 1.00 55.78 200 VAL A N 1
ATOM 1547 C CA . VAL A 1 200 ? -20.077 -7.075 -0.613 1.00 55.78 200 VAL A CA 1
ATOM 1548 C C . VAL A 1 200 ? -19.562 -6.424 -1.895 1.00 55.78 200 VAL A C 1
ATOM 1550 O O . VAL A 1 200 ? -18.817 -5.446 -1.856 1.00 55.78 200 VAL A O 1
ATOM 1553 N N . VAL A 1 201 ? -19.967 -6.967 -3.043 1.00 56.34 201 VAL A N 1
ATOM 1554 C CA . VAL A 1 201 ? -19.707 -6.373 -4.360 1.00 56.34 201 VAL A CA 1
ATOM 1555 C C . VAL A 1 201 ? -20.980 -5.676 -4.823 1.00 56.34 201 VAL A C 1
ATOM 1557 O O . VAL A 1 201 ? -21.986 -6.331 -5.089 1.00 56.34 201 VAL A O 1
ATOM 1560 N N . SER A 1 202 ? -20.939 -4.349 -4.914 1.00 50.66 202 SER A N 1
ATOM 1561 C CA . SER A 1 202 ? -22.041 -3.557 -5.462 1.00 50.66 202 SER A CA 1
ATOM 1562 C C . SER A 1 202 ? -21.868 -3.396 -6.970 1.00 50.66 202 SER A C 1
ATOM 1564 O O . SER A 1 202 ? -20.801 -2.997 -7.436 1.00 50.66 202 SER A O 1
ATOM 1566 N N . GLU A 1 203 ? -22.918 -3.688 -7.734 1.00 43.97 203 GLU A N 1
ATOM 1567 C CA . GLU A 1 203 ? -22.974 -3.379 -9.163 1.00 43.97 203 GLU A CA 1
ATOM 1568 C C . GLU A 1 203 ? -22.973 -1.852 -9.350 1.00 43.97 203 GLU A C 1
ATOM 1570 O O . GLU A 1 203 ? -23.814 -1.149 -8.785 1.00 43.97 203 GLU A O 1
ATOM 1575 N N . LEU A 1 204 ? -22.019 -1.323 -10.123 1.00 39.94 204 LEU A N 1
ATOM 1576 C CA . LEU A 1 204 ? -22.060 0.067 -10.574 1.00 39.94 204 LEU A CA 1
ATOM 1577 C C . LEU A 1 204 ? -23.166 0.175 -11.625 1.00 39.94 204 LEU A C 1
ATOM 1579 O O . LEU A 1 204 ? -22.969 -0.217 -12.773 1.00 39.94 204 LEU A O 1
ATOM 1583 N N . ARG A 1 205 ? -24.338 0.679 -11.231 1.00 36.34 205 ARG A N 1
ATOM 1584 C CA . ARG A 1 205 ? -25.354 1.093 -12.202 1.00 36.34 205 ARG A CA 1
ATOM 1585 C C . ARG A 1 205 ? -24.903 2.408 -12.838 1.00 36.34 205 ARG A C 1
ATOM 1587 O O . ARG A 1 205 ? -24.580 3.347 -12.110 1.00 36.34 205 ARG A O 1
ATOM 1594 N N . ALA A 1 206 ? -24.811 2.399 -14.167 1.00 43.97 206 ALA A N 1
ATOM 1595 C CA . ALA A 1 206 ? -24.523 3.563 -15.001 1.00 43.97 206 ALA A CA 1
ATOM 1596 C C . ALA A 1 206 ? -25.689 4.558 -14.999 1.00 43.97 206 ALA A C 1
ATOM 1598 O O . ALA A 1 206 ? -26.848 4.096 -14.867 1.00 43.97 206 ALA A O 1
#

Organism: NCBI:txid173366

Foldseek 3Di:
DDDDDDDDPPPQCADQLNLLVVQLVCQVFDFLVVSVVSHPPDDSVVSVVLVVVCVVVVQKDFPAWDDDDPDITTTIHGPDDDNDGDDDDDPPVPDDDDLQLLLLVVQVVDQKDFLVRSQVSSDDPVGRRDSVNSVVLVVLCVQLVQKDWPAPWDQDVPPGIDTTMMHGDPVSCQDSDGWDQDPQSWTADPSVRDIGHDRDGDDPDD

pLDDT: mean 85.83, std 15.62, range [35.84, 98.12]

Radius of gyration: 23.58 Å; chains: 1; bounding box: 53×44×62 Å